Protein AF-A0A6N8JQD3-F1 (afdb_monomer)

Structure (mmCIF, N/CA/C/O backbone):
data_AF-A0A6N8JQD3-F1
#
_entry.id   AF-A0A6N8JQD3-F1
#
loop_
_atom_site.group_PDB
_atom_site.id
_atom_site.type_symbol
_atom_site.label_atom_id
_atom_site.label_alt_id
_atom_site.label_comp_id
_atom_site.label_asym_id
_atom_site.label_entity_id
_atom_site.label_seq_id
_atom_site.pdbx_PDB_ins_code
_atom_site.Cartn_x
_atom_site.Cartn_y
_atom_site.Cartn_z
_atom_site.occupancy
_atom_site.B_iso_or_equiv
_atom_site.auth_seq_id
_atom_site.auth_comp_id
_atom_site.auth_asym_id
_atom_site.auth_atom_id
_atom_site.pdbx_PDB_model_num
ATOM 1 N N . MET A 1 1 ? -41.196 10.803 9.342 1.00 55.56 1 MET A N 1
ATOM 2 C CA . MET A 1 1 ? -39.931 10.070 9.564 1.00 55.56 1 MET A CA 1
ATOM 3 C C . MET A 1 1 ? -39.349 10.610 10.849 1.00 55.56 1 MET A C 1
ATOM 5 O O . MET A 1 1 ? -39.104 11.809 10.885 1.00 55.56 1 MET A O 1
ATOM 9 N N . ALA A 1 2 ? -39.185 9.776 11.877 1.00 64.44 2 ALA A N 1
ATOM 10 C CA . ALA A 1 2 ? -38.621 10.229 13.145 1.00 64.44 2 ALA A CA 1
ATOM 11 C C . ALA A 1 2 ? -37.252 10.881 12.904 1.00 64.44 2 ALA A C 1
ATOM 13 O O . ALA A 1 2 ? -36.371 10.293 12.268 1.00 64.44 2 ALA A O 1
ATOM 14 N N . LYS A 1 3 ? -37.090 12.117 13.373 1.00 89.75 3 LYS A N 1
ATOM 15 C CA . LYS A 1 3 ? -35.840 12.865 13.239 1.00 89.75 3 LYS A CA 1
ATOM 16 C C . LYS A 1 3 ? -34.953 12.565 14.446 1.00 89.75 3 LYS A C 1
ATOM 18 O O . LYS A 1 3 ? -35.339 12.793 15.588 1.00 89.75 3 LYS A O 1
ATOM 23 N N . TYR A 1 4 ? -33.759 12.034 14.196 1.00 93.56 4 TYR A N 1
ATOM 24 C CA . TYR A 1 4 ? -32.783 11.727 15.241 1.00 93.56 4 TYR A CA 1
ATOM 25 C C . TYR A 1 4 ? -31.655 12.759 15.246 1.00 93.56 4 TYR A C 1
ATOM 27 O O . TYR A 1 4 ? -31.153 13.152 14.192 1.00 93.56 4 TYR A O 1
ATOM 35 N N . LYS A 1 5 ? -31.240 13.183 16.441 1.00 94.56 5 LYS A N 1
ATOM 36 C CA . LYS A 1 5 ? -30.090 14.064 16.668 1.00 94.56 5 LYS A CA 1
ATOM 37 C C . LYS A 1 5 ? -29.063 13.344 17.535 1.00 94.56 5 LYS A C 1
ATOM 39 O O . LYS A 1 5 ? -29.397 12.880 18.620 1.00 94.56 5 LYS A O 1
ATOM 44 N N . VAL A 1 6 ? -27.811 13.288 17.089 1.00 94.69 6 VAL A N 1
ATOM 45 C CA . VAL A 1 6 ? -26.704 12.794 17.920 1.00 94.69 6 VAL A CA 1
ATOM 46 C C . VAL A 1 6 ? -26.430 13.815 19.024 1.00 94.69 6 VAL A C 1
ATOM 48 O O . VAL A 1 6 ? -26.173 14.982 18.729 1.00 94.69 6 VAL A O 1
ATOM 51 N N . ILE A 1 7 ? -26.528 13.384 20.281 1.00 94.38 7 ILE A N 1
ATOM 52 C CA . ILE A 1 7 ? -26.313 14.234 21.465 1.00 94.38 7 ILE A CA 1
ATOM 53 C C . ILE A 1 7 ? -25.009 13.910 22.196 1.00 94.38 7 ILE A C 1
ATOM 55 O O . ILE A 1 7 ? -24.487 14.753 22.914 1.00 94.38 7 ILE A O 1
ATOM 59 N N . PHE A 1 8 ? -24.467 12.713 21.979 1.00 93.44 8 PHE A N 1
ATOM 60 C CA . PHE A 1 8 ? -23.173 12.290 22.495 1.00 93.44 8 PHE A CA 1
ATOM 61 C C . PHE A 1 8 ? -22.483 11.405 21.463 1.00 93.44 8 PHE A C 1
ATOM 63 O O . PHE A 1 8 ? -23.129 10.563 20.828 1.00 93.44 8 PHE A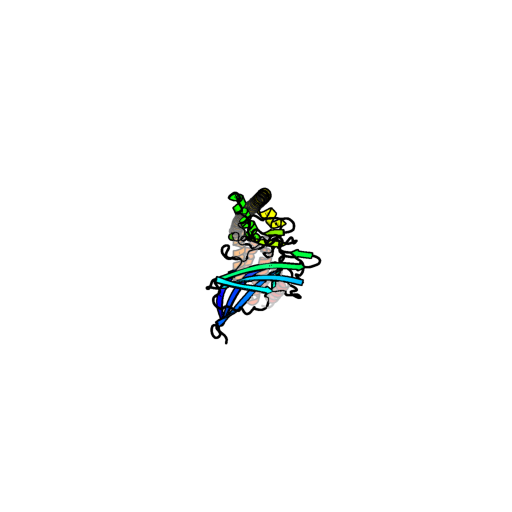 O 1
ATOM 70 N N . ARG A 1 9 ? -21.170 11.573 21.310 1.00 92.06 9 ARG A N 1
ATOM 71 C CA . ARG A 1 9 ? -20.342 10.687 20.502 1.00 92.06 9 ARG A CA 1
ATOM 72 C C . ARG A 1 9 ? -18.920 10.652 21.038 1.00 92.06 9 ARG A C 1
ATOM 74 O O . ARG A 1 9 ? -18.322 11.690 21.289 1.00 92.06 9 ARG A O 1
ATOM 81 N N . SER A 1 10 ? -18.399 9.443 21.127 1.00 90.00 10 SER A N 1
ATOM 82 C CA . SER A 1 10 ? -17.026 9.103 21.461 1.00 90.00 10 SER A CA 1
ATOM 83 C C . SER A 1 10 ? -16.557 8.092 20.414 1.00 90.00 10 SER A C 1
ATOM 85 O O . SER A 1 10 ? -17.272 7.131 20.119 1.00 90.00 10 SER A O 1
ATOM 87 N N . ASP A 1 11 ? -15.407 8.320 19.782 1.00 87.12 11 ASP A N 1
ATOM 88 C CA . ASP A 1 11 ? -14.822 7.361 18.846 1.00 87.12 11 ASP A CA 1
ATOM 89 C C . ASP A 1 11 ? -13.299 7.292 18.964 1.00 87.12 11 ASP A C 1
ATOM 91 O O . ASP A 1 11 ? -12.645 8.173 19.519 1.00 87.12 11 ASP A O 1
ATOM 95 N N . ASN A 1 12 ? -12.731 6.199 18.457 1.00 75.81 12 ASN A N 1
ATOM 96 C CA . ASN A 1 12 ? -11.303 5.892 18.535 1.00 75.81 12 ASN A CA 1
ATOM 97 C C . ASN A 1 12 ? -10.405 6.783 17.657 1.00 75.81 12 ASN A C 1
ATOM 99 O O . ASN A 1 12 ? -9.226 6.481 17.491 1.00 75.81 12 ASN A O 1
ATOM 103 N N . LYS A 1 13 ? -10.944 7.862 17.074 1.00 67.31 13 LYS A N 1
ATOM 104 C CA . LYS A 1 13 ? -10.160 8.848 16.323 1.00 67.31 13 LYS A CA 1
ATOM 105 C C . LYS A 1 13 ? -9.753 10.051 17.170 1.00 67.31 13 LYS A C 1
ATOM 107 O O . LYS A 1 13 ? -8.801 10.726 16.797 1.00 67.31 13 LYS A O 1
ATOM 112 N N . ASN A 1 14 ? -10.444 10.309 18.283 1.00 61.28 14 ASN A N 1
ATOM 113 C CA . ASN A 1 14 ? -10.133 11.399 19.208 1.00 61.28 14 ASN A CA 1
ATOM 114 C C . ASN A 1 14 ? -9.604 10.839 20.529 1.00 61.28 14 ASN A C 1
ATOM 116 O O . ASN A 1 14 ? -10.379 10.298 21.316 1.00 61.28 14 ASN A O 1
ATOM 120 N N . ALA A 1 15 ? -8.306 11.021 20.789 1.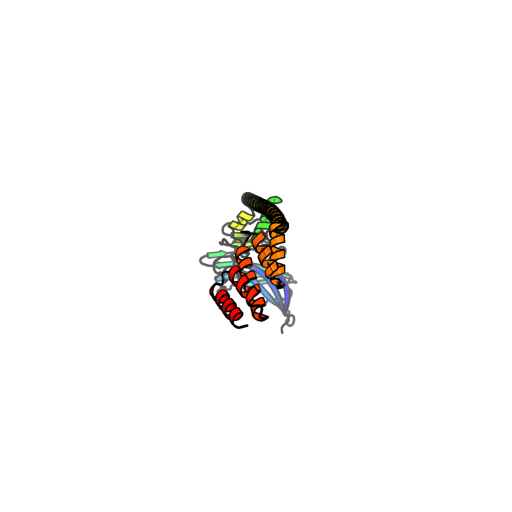00 58.06 15 ALA A N 1
ATOM 121 C CA . ALA A 1 15 ? -7.628 10.500 21.979 1.00 58.06 15 ALA A CA 1
ATOM 122 C C . ALA A 1 15 ? -8.308 10.917 23.300 1.00 58.06 15 ALA A C 1
ATOM 124 O O . ALA A 1 15 ? -8.461 10.085 24.188 1.00 58.06 15 ALA A O 1
ATOM 125 N N . ASP A 1 16 ? -8.809 12.153 23.393 1.00 54.62 16 ASP A N 1
ATOM 126 C CA . ASP A 1 16 ? -9.422 12.696 24.620 1.00 54.62 16 ASP A CA 1
ATOM 127 C C . ASP A 1 16 ? -10.775 12.067 24.977 1.00 54.62 16 ASP A C 1
ATOM 129 O O . ASP A 1 16 ? -11.258 12.196 26.099 1.00 54.62 16 ASP A O 1
ATOM 133 N N . THR A 1 17 ? -11.419 11.409 24.012 1.00 57.88 17 THR A N 1
ATOM 134 C CA . THR A 1 17 ? -12.763 10.840 24.186 1.00 57.88 17 THR A CA 1
ATOM 135 C C . THR A 1 17 ? -12.842 9.393 23.738 1.00 57.88 17 THR A C 1
ATOM 137 O O . THR A 1 17 ? -13.943 8.868 23.632 1.00 57.88 17 THR A O 1
ATOM 140 N N . ALA A 1 18 ? -11.719 8.739 23.442 1.00 70.50 18 ALA A N 1
ATOM 141 C CA . ALA A 1 18 ? -11.726 7.372 22.953 1.00 70.50 18 ALA A CA 1
ATOM 142 C C . ALA A 1 18 ? -12.325 6.429 24.018 1.00 70.50 18 ALA A C 1
ATOM 144 O O . ALA A 1 18 ? -12.015 6.574 25.200 1.00 70.50 18 ALA A O 1
ATOM 145 N N . PRO A 1 19 ? -13.124 5.417 23.626 1.00 72.31 19 PRO A N 1
ATOM 146 C CA . PRO A 1 19 ? -13.657 4.420 24.563 1.00 72.31 19 PRO A CA 1
ATOM 147 C C . PRO A 1 19 ? -12.571 3.613 25.302 1.00 72.31 19 PRO A C 1
ATOM 149 O O . PRO A 1 19 ? -12.872 2.904 26.258 1.00 72.31 19 PRO A O 1
ATOM 152 N N . GLY A 1 20 ? -11.317 3.718 24.848 1.00 79.56 20 GLY A N 1
ATOM 153 C CA . GLY A 1 20 ? -10.173 2.970 25.345 1.00 79.56 20 GLY A CA 1
ATOM 154 C C . GLY A 1 20 ? -10.177 1.508 24.900 1.00 79.56 20 GLY A C 1
ATOM 155 O O . GLY A 1 20 ? -11.123 1.002 24.291 1.00 79.56 20 GLY A O 1
ATOM 156 N N . TRP A 1 21 ? -9.077 0.819 25.185 1.00 90.06 21 TRP A N 1
ATOM 157 C CA . TRP A 1 21 ? -8.938 -0.617 24.962 1.00 90.06 21 TRP A CA 1
ATOM 158 C C . TRP A 1 21 ? -8.102 -1.226 26.082 1.00 90.06 21 TRP A C 1
ATOM 160 O O . TRP A 1 21 ? -7.149 -0.615 26.566 1.00 90.06 21 TRP A O 1
ATOM 170 N N . GLU A 1 22 ? -8.478 -2.423 26.514 1.00 91.44 22 GLU A N 1
ATOM 171 C CA . GLU A 1 22 ? -7.716 -3.179 27.499 1.00 91.44 22 GLU A CA 1
ATOM 172 C C . GLU A 1 22 ? -6.751 -4.135 26.780 1.00 91.44 22 GLU A C 1
ATOM 174 O O . GLU A 1 22 ? -7.201 -4.884 25.907 1.00 91.44 22 GLU A O 1
ATOM 179 N N . PRO A 1 23 ? -5.453 -4.144 27.138 1.00 90.81 23 PRO A N 1
ATOM 180 C CA . PRO A 1 23 ? -4.470 -5.087 26.617 1.00 90.81 23 PRO A CA 1
ATOM 181 C C . PRO A 1 23 ? -4.976 -6.532 26.524 1.00 90.81 23 PRO A C 1
ATOM 183 O O . PRO A 1 23 ? -5.342 -7.154 27.519 1.00 90.81 23 PRO A O 1
ATOM 186 N N . GLY A 1 24 ? -4.988 -7.075 25.306 1.00 92.62 24 GLY A N 1
ATOM 187 C CA . GLY A 1 24 ? -5.438 -8.439 25.018 1.00 92.62 24 GLY A CA 1
ATOM 188 C C . GLY A 1 24 ? -6.947 -8.600 24.808 1.00 92.62 24 GLY A C 1
ATOM 189 O O . GLY A 1 24 ? -7.377 -9.697 24.461 1.00 92.62 24 GLY A O 1
ATOM 190 N N . CYS A 1 25 ? -7.757 -7.545 24.957 1.00 94.62 25 CYS A N 1
ATOM 191 C CA . CYS A 1 25 ? -9.191 -7.619 24.678 1.00 94.62 25 CYS A CA 1
ATOM 192 C C . CYS A 1 25 ? -9.436 -7.911 23.186 1.00 94.62 25 CYS A C 1
ATOM 194 O O . CYS A 1 25 ? -9.025 -7.115 22.339 1.00 94.62 25 CYS A O 1
ATOM 196 N N . PRO A 1 26 ? -10.138 -9.000 22.824 1.00 95.94 26 PRO A N 1
ATOM 197 C CA . PRO A 1 26 ? -10.304 -9.410 21.426 1.00 95.94 26 PRO A CA 1
ATOM 198 C C . PRO A 1 26 ? -11.320 -8.548 20.655 1.00 95.94 26 PRO A C 1
ATOM 200 O O . PRO A 1 26 ? -11.450 -8.675 19.438 1.00 95.94 26 PRO A O 1
ATOM 203 N N . VAL A 1 27 ? -12.038 -7.656 21.345 1.00 95.06 27 VAL A N 1
ATOM 204 C CA . VAL A 1 27 ? -13.052 -6.768 20.764 1.00 95.06 27 VAL A CA 1
ATOM 205 C C . VAL A 1 27 ? -12.666 -5.310 21.003 1.00 95.06 27 VAL A C 1
ATOM 207 O O . VAL A 1 27 ? -12.403 -4.901 22.132 1.00 95.06 27 VAL A O 1
ATOM 210 N N . LEU A 1 28 ? -12.673 -4.502 19.942 1.00 93.62 28 LEU A N 1
ATOM 211 C CA . LEU A 1 28 ? -12.464 -3.055 20.024 1.00 93.62 28 LEU A CA 1
ATOM 212 C C . LEU A 1 28 ? -13.794 -2.313 19.967 1.00 93.62 28 LEU A C 1
ATOM 214 O O . LEU A 1 28 ? -14.569 -2.514 19.031 1.00 93.62 28 LEU A O 1
ATOM 218 N N . ILE A 1 29 ? -14.022 -1.391 20.900 1.00 93.44 29 ILE A N 1
ATOM 219 C CA . ILE A 1 29 ? -15.122 -0.427 20.817 1.00 93.44 29 ILE A CA 1
ATOM 220 C C . ILE A 1 29 ? -14.654 0.744 19.946 1.00 93.44 29 ILE A C 1
ATOM 222 O O . ILE A 1 29 ? -13.912 1.611 20.390 1.00 93.44 29 ILE A O 1
ATOM 226 N N . ASN A 1 30 ? -15.066 0.770 18.677 1.00 91.38 30 ASN A N 1
ATOM 227 C CA . ASN A 1 30 ? -14.679 1.843 17.757 1.00 91.38 30 ASN A CA 1
ATOM 228 C C . ASN A 1 30 ? -15.418 3.148 18.042 1.00 91.38 30 ASN A C 1
ATOM 230 O O . ASN A 1 30 ? -14.866 4.220 17.814 1.00 91.38 30 ASN A O 1
ATOM 234 N N . ALA A 1 31 ? -16.692 3.054 18.428 1.00 92.94 31 ALA A N 1
ATOM 235 C CA . ALA A 1 31 ? -17.522 4.216 18.698 1.00 92.94 31 ALA A CA 1
ATOM 236 C C . ALA A 1 31 ? -18.645 3.901 19.686 1.00 92.94 31 ALA A C 1
ATOM 238 O O . ALA A 1 31 ? -19.253 2.826 19.632 1.00 92.94 31 ALA A O 1
ATOM 239 N N . VAL A 1 32 ? -18.942 4.898 20.511 1.00 94.25 32 VAL A N 1
ATOM 240 C CA . VAL A 1 32 ? -20.089 4.990 21.408 1.00 94.25 32 VAL A CA 1
ATOM 241 C C . VAL A 1 32 ? -20.868 6.241 21.018 1.00 94.25 32 VAL A C 1
ATOM 243 O O . VAL A 1 32 ? -20.307 7.333 20.944 1.00 94.25 32 VAL A O 1
ATOM 246 N N . GLN A 1 33 ? -22.156 6.098 20.726 1.00 95.31 33 GLN A N 1
ATOM 247 C CA . GLN A 1 33 ? -23.004 7.200 20.280 1.00 95.31 33 GLN A CA 1
ATOM 248 C C . GLN A 1 33 ? -24.344 7.161 21.006 1.00 95.31 33 GLN A C 1
ATOM 250 O O . GLN A 1 33 ? -24.918 6.090 21.168 1.00 95.31 33 GLN A O 1
ATOM 255 N N . VAL A 1 34 ? -24.872 8.325 21.381 1.00 96.75 34 VAL A N 1
ATOM 256 C CA . VAL A 1 34 ? -26.262 8.453 21.828 1.00 96.75 34 VAL A CA 1
ATOM 257 C C . VAL A 1 34 ? -27.026 9.344 20.864 1.00 96.75 34 VAL A C 1
ATOM 259 O O . VAL A 1 34 ? -26.646 10.495 20.617 1.00 96.75 34 VAL A O 1
ATOM 262 N N . SER A 1 35 ? -28.118 8.805 20.333 1.00 96.50 35 SER A N 1
ATOM 263 C CA . SER A 1 35 ? -29.032 9.502 19.431 1.00 96.50 35 SER A CA 1
ATOM 264 C C . SER A 1 35 ? -30.356 9.768 20.139 1.00 96.50 35 SER A C 1
ATOM 266 O O . SER A 1 35 ? -30.972 8.846 20.664 1.00 96.50 35 SER A O 1
ATOM 268 N N . ARG A 1 36 ? -30.818 11.018 20.124 1.00 96.19 36 ARG A N 1
ATOM 269 C CA . ARG A 1 36 ? -32.118 11.433 20.654 1.00 96.19 36 ARG A CA 1
ATOM 270 C C . ARG A 1 36 ? -33.138 11.516 19.527 1.00 96.19 36 ARG A C 1
ATOM 272 O O . ARG A 1 36 ? -32.889 12.198 18.532 1.00 96.19 36 ARG A O 1
ATOM 279 N N . ASN A 1 37 ? -34.288 10.877 19.690 1.00 95.38 37 ASN A N 1
ATOM 280 C CA . ASN A 1 37 ? -35.457 11.158 18.865 1.00 95.38 37 ASN A CA 1
ATOM 281 C C . ASN A 1 37 ? -35.986 12.555 19.233 1.00 95.38 37 ASN A C 1
ATOM 283 O O . ASN A 1 37 ? -36.334 12.806 20.385 1.00 95.38 37 ASN A O 1
ATOM 287 N N . THR A 1 38 ? -36.019 13.483 18.278 1.00 92.56 38 THR A N 1
ATOM 288 C CA . THR A 1 38 ? -36.383 14.882 18.548 1.00 92.56 38 THR A CA 1
ATOM 289 C C . THR A 1 38 ? -37.877 15.097 18.769 1.00 92.56 38 THR A C 1
ATOM 291 O O . THR A 1 38 ? -38.255 16.164 19.235 1.00 92.56 38 THR A O 1
ATOM 294 N N . GLU A 1 39 ? -38.714 14.121 18.421 1.00 93.06 39 GLU A N 1
ATOM 295 C CA . GLU A 1 39 ? -40.166 14.178 18.616 1.00 93.06 39 GLU A CA 1
ATOM 296 C C . GLU A 1 39 ? -40.555 13.641 19.998 1.00 93.06 39 GLU A C 1
ATOM 298 O O . GLU A 1 39 ? -41.365 14.250 20.688 1.00 93.06 39 GLU A O 1
ATOM 303 N N . THR A 1 40 ? -39.950 12.526 20.424 1.00 92.94 40 THR A N 1
ATOM 304 C CA . THR A 1 40 ? -40.310 11.845 21.682 1.00 92.94 40 THR A CA 1
ATOM 305 C C . THR A 1 40 ? -39.355 12.126 22.838 1.00 92.94 40 THR A C 1
ATOM 307 O O . THR A 1 40 ? -39.650 11.771 23.974 1.00 92.94 40 THR A O 1
ATOM 310 N N . GLY A 1 41 ? -38.182 12.706 22.571 1.00 91.69 41 GLY A N 1
ATOM 311 C CA . GLY A 1 41 ? -37.132 12.920 23.571 1.00 91.69 41 GLY A CA 1
ATOM 312 C C . GLY A 1 41 ? -36.368 11.655 23.979 1.00 91.69 41 GLY A C 1
ATOM 313 O O . GLY A 1 41 ? -35.376 11.763 24.696 1.00 91.69 41 GLY A O 1
ATOM 314 N N . GLN A 1 42 ? -36.775 10.476 23.498 1.00 95.88 42 GLN A N 1
ATOM 315 C CA . GLN A 1 42 ? -36.138 9.197 23.817 1.00 95.88 42 GLN A CA 1
ATOM 316 C C . GLN A 1 42 ? -34.702 9.134 23.293 1.00 95.88 42 GLN A C 1
ATOM 318 O O . GLN A 1 42 ? -34.439 9.469 22.132 1.00 95.88 42 GLN A O 1
ATOM 323 N N . CYS A 1 43 ? -33.787 8.658 24.133 1.00 96.69 43 CYS A N 1
ATOM 324 C CA . CYS A 1 43 ? -32.372 8.520 23.813 1.00 96.69 43 CYS A CA 1
ATOM 325 C C . CYS A 1 43 ? -31.990 7.055 23.611 1.00 96.69 43 CYS A C 1
ATOM 327 O O . CYS A 1 43 ? -32.426 6.181 24.350 1.00 96.69 43 CYS A O 1
ATOM 329 N N . TYR A 1 44 ? -31.150 6.801 22.612 1.00 97.31 44 TYR A N 1
ATOM 330 C CA . TYR A 1 44 ? -30.741 5.462 22.210 1.00 97.31 44 TYR A CA 1
ATOM 331 C C . TYR A 1 44 ? -29.218 5.364 22.176 1.00 97.31 44 TYR A C 1
ATOM 333 O O . TYR A 1 44 ? -28.572 6.089 21.412 1.00 97.31 44 TYR A O 1
ATOM 341 N N . LEU A 1 45 ? -28.655 4.461 22.978 1.00 97.44 45 LEU A N 1
ATOM 342 C CA . LEU A 1 45 ? -27.239 4.107 22.971 1.00 97.44 45 LEU A CA 1
ATOM 343 C C . LEU A 1 45 ? -26.937 3.172 21.797 1.00 97.44 45 LEU A C 1
ATOM 345 O O . LEU A 1 45 ? -27.578 2.140 21.620 1.00 97.44 45 LEU A O 1
ATOM 349 N N . GLN A 1 46 ? -25.935 3.529 21.002 1.00 97.31 46 GLN A N 1
ATOM 350 C CA . GLN A 1 46 ? -25.505 2.821 19.803 1.00 97.31 46 GLN A CA 1
ATOM 351 C C . GLN A 1 46 ? -23.999 2.577 19.865 1.00 97.31 46 GLN A C 1
ATOM 353 O O . GLN A 1 46 ? -23.220 3.479 20.182 1.00 97.31 46 GLN A O 1
ATOM 358 N N . LEU A 1 47 ? -23.583 1.360 19.521 1.00 95.69 47 LEU A N 1
ATOM 359 C CA . LEU A 1 47 ? -22.188 0.936 19.583 1.00 95.69 47 LEU A CA 1
ATOM 360 C C . LEU A 1 47 ? -21.706 0.454 18.217 1.00 95.69 47 LEU A C 1
ATOM 362 O O . LEU A 1 47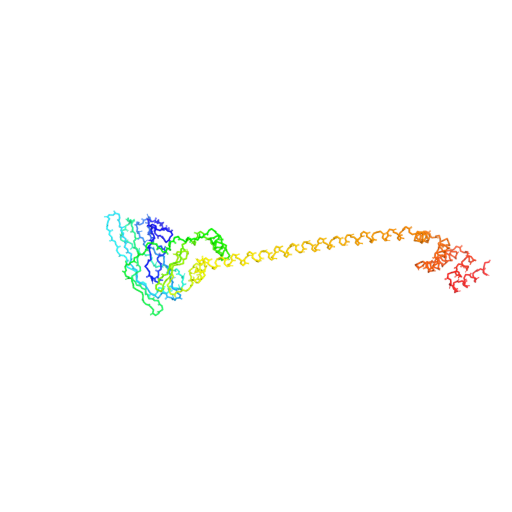 ? -22.459 -0.116 17.425 1.00 95.69 47 LEU A O 1
ATOM 366 N N . LYS A 1 48 ? -20.416 0.651 17.955 1.00 95.56 48 LYS A N 1
ATOM 367 C CA . LYS A 1 48 ? -19.725 0.060 16.808 1.00 95.56 48 LYS A CA 1
ATOM 368 C C . LYS A 1 48 ? -18.492 -0.678 17.298 1.00 95.56 48 LYS A C 1
ATOM 370 O O . LYS A 1 48 ? -17.543 -0.045 17.749 1.00 95.56 48 LYS A O 1
ATOM 375 N N . LEU A 1 49 ? -18.475 -1.993 17.145 1.00 95.06 49 LEU A N 1
ATOM 376 C CA . LEU A 1 49 ? -17.415 -2.873 17.633 1.00 95.06 49 LEU A CA 1
ATOM 377 C C . LEU A 1 49 ? -16.641 -3.494 16.465 1.00 95.06 49 LEU A C 1
ATOM 379 O O . LEU A 1 49 ? -17.185 -3.580 15.368 1.00 95.06 49 LEU A O 1
ATOM 383 N N . SER A 1 50 ? -15.398 -3.920 16.681 1.00 94.62 50 SER A N 1
ATOM 384 C CA . SER A 1 50 ? -14.613 -4.697 15.709 1.00 94.62 50 SER A CA 1
ATOM 385 C C . SER A 1 50 ? -13.989 -5.923 16.358 1.00 94.62 50 SER A C 1
ATOM 387 O O . SER A 1 50 ? -13.503 -5.840 17.485 1.00 94.62 50 SER A O 1
ATOM 389 N N . ASN A 1 51 ? -13.936 -7.021 15.608 1.00 96.06 51 ASN A N 1
ATOM 390 C CA . ASN A 1 51 ? -13.144 -8.193 15.961 1.00 96.06 51 ASN A CA 1
ATOM 391 C C . ASN A 1 51 ? -11.646 -7.945 15.671 1.00 96.06 51 ASN A C 1
ATOM 393 O O . ASN A 1 51 ? -11.273 -7.611 14.542 1.00 96.06 51 ASN A O 1
ATOM 397 N N . LEU A 1 52 ? -10.795 -8.108 16.688 1.00 95.50 52 LEU A N 1
ATOM 398 C CA . LEU A 1 52 ? -9.343 -7.931 16.607 1.00 95.50 52 LEU A CA 1
ATOM 399 C C 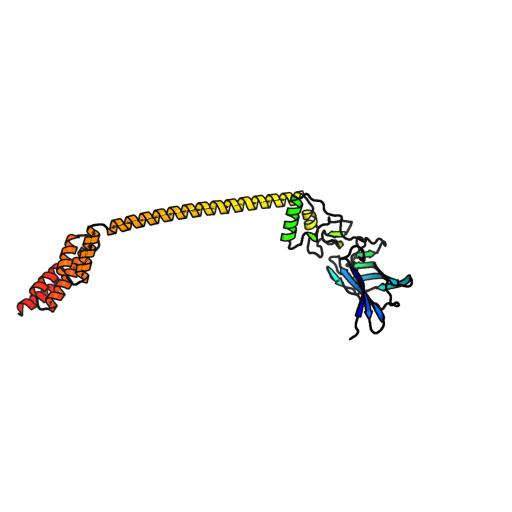. LEU A 1 52 ? -8.550 -9.231 16.416 1.00 95.50 52 LEU A C 1
ATOM 401 O O . LEU A 1 52 ? -7.328 -9.148 16.283 1.00 95.50 52 LEU A O 1
ATOM 405 N N . THR A 1 53 ? -9.211 -10.385 16.372 1.00 95.94 53 THR A N 1
ATOM 406 C CA . THR A 1 53 ? -8.614 -11.715 16.187 1.00 95.94 53 THR A CA 1
ATOM 407 C C . THR A 1 53 ? -8.744 -12.198 14.739 1.00 95.94 53 THR A C 1
ATOM 409 O O . THR A 1 53 ? -9.350 -11.535 13.889 1.00 95.94 53 THR A O 1
ATOM 412 N N . ASP A 1 54 ? -8.139 -13.346 14.446 1.00 94.94 54 ASP A N 1
ATOM 413 C CA . ASP A 1 54 ? -8.236 -14.101 13.189 1.00 94.94 54 ASP A CA 1
ATOM 414 C C . ASP A 1 54 ? -9.309 -15.209 13.221 1.00 94.94 54 ASP A C 1
ATOM 416 O O . ASP A 1 54 ? -9.641 -15.785 12.187 1.00 94.94 54 ASP A O 1
ATOM 420 N N . VAL A 1 55 ? -9.903 -15.455 14.390 1.00 96.12 55 VAL A N 1
ATOM 421 C CA . VAL A 1 55 ? -11.066 -16.332 14.591 1.00 96.12 55 VAL A CA 1
ATOM 422 C C . VAL A 1 55 ? -12.340 -15.537 14.888 1.00 96.12 55 VAL A C 1
ATOM 424 O O . VAL A 1 55 ? -12.292 -14.341 15.177 1.00 96.12 55 VAL A O 1
ATOM 427 N N . VAL A 1 56 ? -13.497 -16.194 14.803 1.00 96.81 56 VAL A N 1
ATOM 428 C CA . VAL A 1 56 ? -14.818 -15.593 15.055 1.00 96.81 56 VAL A CA 1
ATOM 429 C C . VAL A 1 56 ? -15.021 -15.315 16.549 1.00 96.81 56 VAL A C 1
ATOM 431 O O . VAL A 1 56 ? -14.752 -16.183 17.381 1.00 96.81 56 VAL A O 1
ATOM 434 N N . ILE A 1 57 ? -15.552 -14.132 16.889 1.00 97.69 57 ILE A N 1
ATOM 435 C CA . ILE A 1 57 ? -16.078 -13.853 18.236 1.00 97.69 57 ILE A CA 1
ATOM 436 C C . ILE A 1 57 ? -17.510 -14.379 18.306 1.00 97.69 57 ILE A C 1
ATOM 438 O O . ILE A 1 57 ? -18.410 -13.765 17.733 1.00 97.69 57 ILE A O 1
ATOM 442 N N . GLY A 1 58 ? -17.726 -15.487 19.013 1.00 96.31 58 GLY A N 1
ATOM 443 C CA . GLY A 1 58 ? -19.061 -16.075 19.153 1.00 96.31 58 GLY A CA 1
ATOM 444 C C . GLY A 1 58 ? -19.953 -15.255 20.086 1.00 96.31 58 GLY A C 1
ATOM 445 O O . GLY A 1 58 ? -21.105 -14.975 19.775 1.00 96.31 58 GLY A O 1
ATOM 446 N N . ARG A 1 59 ? -19.408 -14.796 21.220 1.00 96.56 59 ARG A N 1
ATOM 447 C CA . ARG A 1 59 ? -20.148 -13.990 22.205 1.00 96.56 59 ARG A CA 1
ATOM 448 C C . ARG A 1 59 ? -19.255 -13.048 22.984 1.00 96.56 59 ARG A C 1
ATOM 450 O O . ARG A 1 59 ? -18.062 -13.301 23.149 1.00 96.56 59 ARG A O 1
ATOM 457 N N . PHE A 1 60 ? -19.856 -12.002 23.530 1.00 97.19 60 PHE A N 1
ATOM 458 C CA . PHE A 1 60 ? -19.192 -11.102 24.463 1.00 97.19 60 PHE A CA 1
ATOM 459 C C . PHE A 1 60 ? -20.184 -10.517 25.468 1.00 97.19 60 PHE A C 1
ATOM 461 O O . PHE A 1 60 ? -21.393 -10.499 25.242 1.00 97.19 60 PHE A O 1
ATOM 468 N N . ALA A 1 61 ? -19.656 -10.022 26.581 1.00 96.81 61 ALA A N 1
ATOM 469 C CA . ALA A 1 61 ? -20.380 -9.177 27.513 1.00 96.81 61 ALA A CA 1
ATOM 470 C C . ALA A 1 61 ? -19.752 -7.783 27.507 1.00 96.81 61 ALA A C 1
ATOM 472 O O . ALA A 1 61 ? -18.530 -7.643 27.571 1.00 96.81 61 ALA A O 1
ATOM 473 N N . LEU A 1 62 ? -20.583 -6.751 27.449 1.00 95.12 62 LEU A N 1
ATOM 474 C CA . LEU A 1 62 ? -20.186 -5.351 27.519 1.00 95.12 62 LEU A CA 1
ATOM 475 C C . LEU A 1 62 ? -21.014 -4.653 28.594 1.00 95.12 62 LEU A C 1
ATOM 477 O O . LEU A 1 62 ? -22.207 -4.919 28.741 1.00 95.12 62 LEU A O 1
ATOM 481 N N . ARG A 1 63 ? -20.378 -3.732 29.313 1.00 94.50 63 ARG A N 1
ATOM 482 C CA . ARG A 1 63 ? -21.043 -2.816 30.237 1.00 94.50 63 ARG A CA 1
ATOM 483 C C . ARG A 1 63 ? -20.745 -1.386 29.819 1.00 94.50 63 ARG A C 1
ATOM 485 O O . ARG A 1 63 ? -19.578 -1.030 29.653 1.00 94.50 63 ARG A O 1
ATOM 492 N N . ALA A 1 64 ? -21.795 -0.595 29.645 1.00 94.12 64 ALA A N 1
ATOM 493 C CA . ALA A 1 64 ? -21.714 0.841 29.447 1.00 94.12 64 ALA A CA 1
ATOM 494 C C . ALA A 1 64 ? -22.279 1.567 30.667 1.00 94.12 64 ALA A C 1
ATOM 496 O O . ALA A 1 64 ? -23.294 1.151 31.218 1.00 94.12 64 ALA A O 1
ATOM 497 N N . GLU A 1 65 ? -21.620 2.639 31.087 1.00 94.31 65 GLU A N 1
ATOM 498 C CA . GLU A 1 65 ? -22.069 3.504 32.174 1.00 94.31 65 GLU A CA 1
ATOM 499 C C . GLU A 1 65 ? -22.358 4.884 31.592 1.00 94.31 65 GLU A C 1
ATOM 501 O O . GLU A 1 65 ? -21.490 5.531 31.003 1.00 94.31 65 GLU A O 1
ATOM 506 N N . VAL A 1 66 ? -23.614 5.302 31.708 1.00 95.44 66 VAL A N 1
ATOM 507 C CA . VAL A 1 66 ? -24.121 6.583 31.224 1.00 95.44 66 VAL A CA 1
ATOM 508 C C . VAL A 1 66 ? -24.243 7.517 32.416 1.00 95.44 66 VAL A C 1
ATOM 510 O O . VAL A 1 66 ? -24.846 7.155 33.421 1.00 95.44 66 VAL A O 1
ATOM 513 N N . THR A 1 67 ? -23.696 8.723 32.302 1.00 95.56 67 THR A N 1
ATOM 514 C CA . THR A 1 67 ? -23.860 9.794 33.290 1.00 95.56 67 THR A CA 1
ATOM 515 C C . THR A 1 67 ? -24.731 10.893 32.702 1.00 95.56 67 THR A C 1
ATOM 517 O O . THR A 1 67 ? -24.456 11.393 31.604 1.00 95.56 67 THR A O 1
ATOM 520 N N . TYR A 1 68 ? -25.766 11.287 33.437 1.00 95.38 68 TYR A N 1
ATOM 521 C CA . TYR A 1 68 ? -26.706 12.333 33.049 1.00 95.38 68 TYR A CA 1
ATOM 522 C C . TYR A 1 68 ? -26.317 13.705 33.613 1.00 95.38 68 TYR A C 1
ATOM 524 O O . TYR A 1 68 ? -25.424 13.837 34.450 1.00 95.38 68 TYR A O 1
ATOM 532 N N . ALA A 1 69 ? -26.967 14.760 33.121 1.00 93.62 69 ALA A N 1
ATOM 533 C CA . ALA A 1 69 ? -26.697 16.141 33.522 1.00 93.62 69 ALA A CA 1
ATOM 534 C C . ALA A 1 69 ? -27.000 16.442 34.996 1.00 93.62 69 ALA A C 1
ATOM 536 O O . ALA A 1 69 ? -26.377 17.344 35.552 1.00 93.62 69 ALA A O 1
ATOM 537 N N . ASP A 1 70 ? -27.909 15.688 35.611 1.00 92.81 70 ASP A N 1
ATOM 538 C CA . ASP A 1 70 ? -28.246 15.763 37.037 1.00 92.81 70 ASP A CA 1
ATOM 539 C C . ASP A 1 70 ? -27.272 14.974 37.936 1.00 92.81 70 ASP A C 1
ATOM 541 O O . ASP A 1 70 ? -27.414 14.980 39.156 1.00 92.81 70 ASP A O 1
ATOM 545 N N . GLY A 1 71 ? -26.273 14.309 37.344 1.00 92.56 71 GLY A N 1
ATOM 546 C CA . GLY A 1 71 ? -25.298 13.475 38.044 1.00 92.56 71 GLY A CA 1
ATOM 547 C C . GLY A 1 71 ? -25.760 12.038 38.302 1.00 92.56 71 GLY A C 1
ATOM 548 O O . GLY A 1 71 ? -24.962 11.235 38.787 1.00 92.56 71 GLY A O 1
ATOM 549 N N . SER A 1 72 ? -27.001 11.680 37.960 1.00 94.56 72 SER A N 1
ATOM 550 C CA . SER A 1 72 ? -27.460 10.293 38.023 1.00 94.56 72 SER A CA 1
ATOM 551 C C . SER A 1 72 ? -26.734 9.425 36.990 1.00 94.56 72 SER A C 1
ATOM 553 O O . SER A 1 72 ? -26.198 9.914 35.986 1.00 94.56 72 SER A O 1
ATOM 555 N N . THR A 1 73 ? -26.685 8.118 37.252 1.00 95.38 73 THR A N 1
ATOM 556 C CA . THR A 1 73 ? -26.015 7.155 36.373 1.00 95.38 73 THR A CA 1
ATOM 557 C C . THR A 1 73 ? -26.916 5.978 36.035 1.00 95.38 73 THR A C 1
ATOM 559 O O . THR A 1 73 ? -27.724 5.543 36.853 1.00 95.38 73 THR A O 1
ATOM 562 N N . GLU A 1 74 ? -26.762 5.457 34.822 1.00 96.19 74 GLU A N 1
ATOM 563 C CA . GLU A 1 74 ? -27.432 4.250 34.343 1.00 96.19 74 GLU A CA 1
ATOM 564 C C . GLU A 1 74 ? -26.390 3.279 33.788 1.00 96.19 74 GLU A C 1
ATOM 566 O O . GLU A 1 74 ? -25.539 3.655 32.979 1.00 96.19 74 GLU A O 1
ATOM 571 N N . ALA A 1 75 ? -26.461 2.019 34.218 1.00 95.94 75 ALA A N 1
ATOM 572 C CA . ALA A 1 75 ? -25.624 0.951 33.693 1.00 95.94 75 ALA A CA 1
ATOM 573 C C . ALA A 1 75 ? -26.407 0.137 32.658 1.00 95.94 75 ALA A C 1
ATOM 575 O O . ALA A 1 75 ? -27.444 -0.447 32.967 1.00 95.94 75 ALA A O 1
ATOM 576 N N . VAL A 1 76 ? -25.873 0.061 31.442 1.00 95.88 76 VAL A N 1
ATOM 577 C CA . VAL A 1 76 ? -26.410 -0.750 30.349 1.00 95.88 76 VAL A CA 1
ATOM 578 C C . VAL A 1 76 ? -25.520 -1.971 30.157 1.00 95.88 76 VAL A C 1
ATOM 580 O O . VAL A 1 76 ? -24.340 -1.847 29.821 1.00 95.88 76 VAL A O 1
ATOM 583 N N . GLU A 1 77 ? -26.085 -3.163 30.343 1.00 95.81 77 GLU A N 1
ATOM 584 C CA . GLU A 1 77 ? -25.403 -4.427 30.062 1.00 95.81 77 GLU A CA 1
ATOM 585 C C . GLU A 1 77 ? -25.881 -5.032 28.743 1.00 95.81 77 GLU A C 1
ATOM 587 O O . GLU A 1 77 ? -27.076 -5.184 28.499 1.00 95.81 77 GLU A O 1
ATOM 592 N N . LEU A 1 78 ? -24.928 -5.433 27.908 1.00 95.00 78 LEU A N 1
ATOM 593 C CA . LEU A 1 78 ? -25.165 -6.122 26.645 1.00 95.00 78 LEU A CA 1
ATOM 594 C C . LEU A 1 78 ? -24.460 -7.474 26.690 1.00 95.00 78 LEU A C 1
ATOM 596 O O . LEU A 1 78 ? -23.261 -7.535 26.958 1.00 95.00 78 LEU A O 1
ATOM 600 N N . LYS A 1 79 ? -25.193 -8.556 26.410 1.00 95.56 79 LYS A N 1
ATOM 601 C CA . LYS A 1 79 ? -24.653 -9.928 26.371 1.00 95.56 79 LYS A CA 1
ATOM 602 C C . LYS A 1 79 ? -25.065 -10.655 25.086 1.00 95.56 79 LYS A C 1
ATOM 604 O O . LYS A 1 79 ? -25.850 -11.599 25.166 1.00 95.56 79 LYS A O 1
ATOM 609 N N . PRO A 1 80 ? -24.614 -10.219 23.895 1.00 92.50 80 PRO A N 1
ATOM 610 C CA . PRO A 1 80 ? -24.996 -10.893 22.661 1.00 92.50 80 PRO A CA 1
ATOM 611 C C . PRO A 1 80 ? -24.345 -12.285 22.604 1.00 92.50 80 PRO A C 1
ATOM 613 O O . PRO A 1 80 ? -23.118 -12.414 22.633 1.00 92.50 80 PRO A O 1
ATOM 616 N N . LEU A 1 81 ? -25.180 -13.328 22.576 1.00 88.31 81 LEU A N 1
ATOM 617 C CA . LEU A 1 81 ? -24.753 -14.732 22.669 1.00 88.31 81 LEU A CA 1
ATOM 618 C C . LEU A 1 81 ? -24.354 -15.348 21.321 1.00 88.31 81 LEU A C 1
ATOM 620 O O . LEU A 1 81 ? -23.541 -16.271 21.322 1.00 88.31 81 LEU A O 1
ATOM 624 N N . ASP A 1 82 ? -24.883 -14.794 20.228 1.00 88.62 82 ASP A N 1
ATOM 625 C CA . ASP A 1 82 ? -24.680 -15.229 18.838 1.00 88.62 82 ASP A CA 1
ATOM 626 C C . ASP A 1 82 ? -24.159 -14.041 18.012 1.00 88.62 82 ASP A C 1
ATOM 628 O O . ASP A 1 82 ? -24.756 -13.586 17.038 1.00 88.62 82 ASP A O 1
ATOM 632 N N . SER A 1 83 ? -23.072 -13.435 18.496 1.00 90.12 83 SER A N 1
ATOM 633 C CA . SER A 1 83 ? -22.481 -12.246 17.869 1.00 90.12 83 SER A CA 1
ATOM 634 C C . SER A 1 83 ? -21.828 -12.570 16.527 1.00 90.12 83 SER A C 1
ATOM 636 O O . SER A 1 83 ? -21.781 -11.704 15.654 1.00 90.12 83 SER A O 1
ATOM 638 N N . ASP A 1 84 ? -21.250 -13.773 16.424 1.00 94.75 84 ASP A N 1
ATOM 639 C CA . ASP A 1 84 ? -20.531 -14.338 15.276 1.00 94.75 84 ASP A CA 1
ATOM 640 C C . ASP A 1 84 ? -19.732 -13.315 14.456 1.00 94.75 84 ASP A C 1
ATOM 642 O O . ASP A 1 84 ? -19.762 -13.266 13.219 1.00 94.75 84 ASP A O 1
ATOM 646 N N . ILE A 1 85 ? -18.979 -12.469 15.167 1.00 96.50 85 ILE A N 1
ATOM 647 C CA . ILE A 1 85 ? -18.245 -11.367 14.554 1.00 96.50 85 ILE A CA 1
ATOM 648 C C . ILE A 1 85 ? -17.055 -11.958 13.815 1.00 96.50 85 ILE A C 1
ATOM 650 O O . ILE A 1 85 ? -16.072 -12.383 14.423 1.00 96.50 85 ILE A O 1
ATOM 654 N N . GLN A 1 86 ? -17.133 -11.966 12.489 1.00 96.19 86 GLN A N 1
ATOM 655 C CA . GLN A 1 86 ? -16.071 -12.482 11.631 1.00 96.19 86 GLN A CA 1
ATOM 656 C C . GLN A 1 86 ? -14.751 -11.699 11.808 1.00 96.19 86 GLN A C 1
ATOM 658 O O . GLN A 1 86 ? -14.788 -10.507 12.140 1.00 96.19 86 GLN A O 1
ATOM 663 N N . PRO A 1 87 ? -13.587 -12.326 11.557 1.00 95.00 87 PRO A N 1
ATOM 664 C CA . PRO A 1 87 ? -12.271 -11.695 11.685 1.00 95.00 87 PRO A CA 1
ATOM 665 C C . PRO A 1 87 ? -12.178 -10.334 10.992 1.00 95.00 87 PRO A C 1
ATOM 667 O O . PRO A 1 87 ? -12.549 -10.180 9.825 1.00 95.00 87 PRO A O 1
ATOM 670 N N . GLY A 1 88 ? -11.722 -9.315 11.727 1.00 91.62 88 GLY A N 1
ATOM 671 C CA . GLY A 1 88 ? -11.589 -7.942 11.225 1.00 91.62 88 GLY A CA 1
ATOM 672 C C . GLY A 1 88 ? -12.903 -7.244 10.842 1.00 91.62 88 GLY A C 1
ATOM 673 O O . GLY A 1 88 ? -12.866 -6.118 10.338 1.00 91.62 88 GLY A O 1
ATOM 674 N N . ARG A 1 89 ? -14.071 -7.871 11.045 1.00 95.06 89 ARG A N 1
ATOM 675 C CA . ARG A 1 89 ? -15.374 -7.277 10.721 1.00 95.06 89 ARG A CA 1
ATOM 676 C C . ARG A 1 89 ? -15.924 -6.448 11.870 1.00 95.06 89 ARG A C 1
ATOM 678 O O . ARG A 1 89 ? -15.559 -6.600 13.035 1.00 95.06 89 ARG A O 1
ATOM 685 N N . VAL A 1 90 ? -16.815 -5.538 11.484 1.00 95.81 90 VAL A N 1
ATOM 686 C CA . VAL A 1 90 ? -17.531 -4.644 12.388 1.00 95.81 90 VAL A CA 1
ATOM 687 C C . VAL A 1 90 ? -18.847 -5.287 12.802 1.00 95.81 90 VAL A C 1
ATOM 689 O O . VAL A 1 90 ? -19.585 -5.768 11.946 1.00 95.81 90 VAL A O 1
ATOM 692 N N . TYR A 1 91 ? -19.179 -5.177 14.082 1.00 96.44 91 TYR A N 1
ATOM 693 C CA . TYR A 1 91 ? -20.469 -5.553 14.648 1.00 96.44 91 TYR A CA 1
ATOM 694 C C . TYR A 1 91 ? -21.167 -4.333 15.249 1.00 96.44 91 TYR A C 1
ATOM 696 O O . TYR A 1 91 ? -20.521 -3.431 15.793 1.00 96.44 91 TYR A O 1
ATOM 704 N N . ARG A 1 92 ? -22.493 -4.280 15.124 1.00 96.94 92 ARG A N 1
ATOM 705 C CA . ARG A 1 92 ? -23.333 -3.233 15.712 1.00 96.94 92 ARG A CA 1
ATOM 706 C C . ARG A 1 92 ? -24.478 -3.917 16.453 1.00 96.94 92 ARG A C 1
ATOM 708 O O . ARG A 1 92 ? -25.372 -4.409 15.772 1.00 96.94 92 ARG A O 1
ATOM 715 N N . PRO A 1 93 ? -24.436 -3.993 17.793 1.00 95.25 93 PRO A N 1
ATOM 716 C CA . PRO A 1 93 ? -25.581 -4.475 18.549 1.00 95.25 93 PRO A CA 1
ATOM 717 C C . PRO A 1 93 ? -26.772 -3.527 18.371 1.00 95.25 93 PRO A C 1
ATOM 719 O O . PRO A 1 93 ? -26.595 -2.360 17.998 1.00 95.25 93 PRO A O 1
ATOM 722 N N . ASP A 1 94 ? -27.968 -4.033 18.669 1.00 94.25 94 ASP A N 1
ATOM 723 C CA . ASP A 1 94 ? -29.188 -3.233 18.652 1.00 94.25 94 ASP A CA 1
ATOM 724 C C . ASP A 1 94 ? -29.073 -2.015 19.569 1.00 94.25 94 ASP A C 1
ATOM 726 O O . ASP A 1 94 ? -28.404 -2.029 20.607 1.00 94.25 94 ASP A O 1
ATOM 730 N N . ALA A 1 95 ? -29.723 -0.931 19.152 1.00 96.12 95 ALA A N 1
ATOM 731 C CA . ALA A 1 95 ? -29.731 0.300 19.914 1.00 96.12 95 ALA A CA 1
ATOM 732 C C . ALA A 1 95 ? -30.506 0.108 21.225 1.00 96.12 95 ALA A C 1
ATOM 734 O O . ALA A 1 95 ? -31.644 -0.357 21.213 1.00 96.12 95 ALA A O 1
ATOM 735 N N . VAL A 1 96 ? -29.909 0.509 22.346 1.00 97.12 96 VAL A N 1
ATOM 736 C CA . VAL A 1 96 ? -30.525 0.362 23.670 1.00 97.12 96 VAL A CA 1
ATOM 737 C C . VAL A 1 96 ? -31.219 1.660 24.056 1.00 97.12 96 VAL A C 1
ATOM 739 O O . VAL A 1 96 ? -30.591 2.719 24.042 1.00 97.12 96 VAL A O 1
ATOM 742 N N . LEU A 1 97 ? -32.508 1.586 24.389 1.00 97.25 97 LEU A N 1
ATOM 743 C CA . LEU A 1 97 ? -33.252 2.716 24.941 1.00 97.25 97 LEU A CA 1
ATOM 744 C C . LEU A 1 97 ? -32.702 3.060 26.331 1.00 97.25 97 LEU A C 1
ATOM 746 O O . LEU A 1 97 ? -32.623 2.189 27.191 1.00 97.25 97 LEU A O 1
ATOM 750 N N . LEU A 1 98 ? -32.349 4.325 26.528 1.00 97.06 98 LEU A N 1
ATOM 751 C CA . LEU A 1 98 ? -31.895 4.872 27.802 1.00 97.06 98 LEU A CA 1
ATOM 752 C C . LEU A 1 98 ? -33.074 5.418 28.609 1.00 97.06 98 LEU A C 1
ATOM 754 O O . LEU A 1 98 ? -34.050 5.912 28.035 1.00 97.06 98 LEU A O 1
ATOM 758 N N . THR A 1 99 ? -32.963 5.377 29.935 1.00 94.44 99 THR A N 1
ATOM 759 C CA . THR A 1 99 ? -33.996 5.926 30.828 1.00 94.44 99 THR A CA 1
ATOM 760 C C . THR A 1 99 ? -33.973 7.454 30.891 1.00 94.44 99 THR A C 1
ATOM 762 O O . THR A 1 99 ? -35.030 8.077 30.994 1.00 94.44 99 THR A O 1
ATOM 765 N N . GLY A 1 100 ? -32.791 8.070 30.784 1.00 90.75 100 GLY A N 1
ATOM 766 C CA . GLY A 1 100 ? -32.614 9.520 30.816 1.00 90.75 100 GLY A CA 1
ATOM 767 C C . GLY A 1 100 ? -32.395 10.141 29.433 1.00 90.75 100 GLY A C 1
ATOM 768 O O . GLY A 1 100 ? -31.949 9.498 28.480 1.00 90.75 100 GLY A O 1
ATOM 769 N N . SER A 1 101 ? -32.688 11.438 29.316 1.00 89.56 101 SER A N 1
ATOM 770 C CA . SER A 1 101 ? -32.576 12.177 28.053 1.00 89.56 101 SER A CA 1
ATOM 771 C C . SER A 1 101 ? -31.300 13.014 27.940 1.00 89.56 101 SER A C 1
ATOM 773 O O . SER A 1 101 ? -30.750 13.136 26.842 1.00 89.56 101 SER A O 1
ATOM 775 N N . ASP A 1 102 ? -30.801 13.586 29.039 1.00 90.94 102 ASP A N 1
ATOM 776 C CA . ASP A 1 102 ? -29.702 14.564 29.041 1.00 90.94 102 ASP A CA 1
ATOM 777 C C . ASP A 1 102 ? -28.348 13.931 29.378 1.00 90.94 102 ASP A C 1
ATOM 779 O O . ASP A 1 102 ? -27.779 14.133 30.449 1.00 90.94 102 ASP A O 1
ATOM 783 N N . VAL A 1 103 ? -27.831 13.141 28.434 1.00 93.56 103 VAL A N 1
ATOM 784 C CA . VAL A 1 103 ? -26.535 12.454 28.550 1.00 93.56 103 VAL A CA 1
ATOM 785 C C . VAL A 1 103 ? -25.374 13.453 28.566 1.00 93.56 103 VAL A C 1
ATOM 787 O O . VAL A 1 103 ? -25.228 14.264 27.651 1.00 93.56 103 VAL A O 1
ATOM 790 N N . ARG A 1 104 ? -24.512 13.355 29.584 1.00 92.88 104 ARG A N 1
ATOM 791 C CA . ARG A 1 104 ? -23.244 14.096 29.695 1.00 92.88 104 ARG A CA 1
ATOM 792 C C . ARG A 1 104 ? -22.056 13.285 29.213 1.00 92.88 104 ARG A C 1
ATOM 794 O O . ARG A 1 104 ? -21.207 13.808 28.496 1.00 92.88 104 ARG A O 1
ATOM 801 N N . HIS A 1 105 ? -21.983 12.032 29.640 1.00 91.88 105 HIS A N 1
ATOM 802 C CA . HIS A 1 105 ? -20.843 11.173 29.373 1.00 91.88 105 HIS A CA 1
ATOM 803 C C . HIS A 1 105 ? -21.286 9.718 29.266 1.00 91.88 105 HIS A C 1
ATOM 805 O O . HIS A 1 105 ? -22.269 9.320 29.891 1.00 91.88 105 HIS A O 1
ATOM 811 N N . VAL A 1 106 ? -20.561 8.935 28.471 1.00 92.44 106 VAL A N 1
ATOM 812 C CA . VAL A 1 106 ? -20.745 7.488 28.379 1.00 92.44 106 VAL A CA 1
ATOM 813 C C . VAL A 1 106 ? -19.377 6.832 28.337 1.00 92.44 106 VAL A C 1
ATOM 815 O O . VAL A 1 106 ? -18.575 7.144 27.456 1.00 92.44 106 VAL A O 1
ATOM 818 N N . THR A 1 107 ? -19.139 5.893 29.244 1.00 90.12 107 THR A N 1
ATOM 819 C CA . THR A 1 107 ? -18.009 4.964 29.171 1.00 90.12 107 THR A CA 1
ATOM 820 C C . THR A 1 107 ? -18.529 3.581 28.807 1.00 90.12 107 THR A C 1
ATOM 822 O O . THR A 1 107 ? -19.653 3.218 29.145 1.00 90.12 107 THR A O 1
ATOM 825 N N . ALA A 1 108 ? -17.744 2.797 28.075 1.00 91.75 108 ALA A N 1
ATOM 826 C CA . ALA A 1 108 ? -18.108 1.430 27.729 1.00 91.75 108 ALA A CA 1
ATOM 827 C C . ALA A 1 108 ? -16.875 0.536 27.779 1.00 91.75 108 ALA A C 1
ATOM 829 O O . ALA A 1 108 ? -15.800 0.939 27.346 1.00 91.75 108 ALA A O 1
ATOM 830 N N . ARG A 1 109 ? -17.039 -0.687 28.287 1.00 91.94 109 ARG A N 1
ATOM 831 C CA . ARG A 1 109 ? -15.964 -1.679 28.359 1.00 91.94 109 ARG A CA 1
ATOM 832 C C . ARG A 1 109 ? -16.471 -3.080 28.065 1.00 91.94 109 ARG A C 1
ATOM 834 O O . ARG A 1 109 ? -17.574 -3.454 28.465 1.00 91.94 109 ARG A O 1
ATOM 841 N N . ILE A 1 110 ? -15.632 -3.875 27.414 1.00 95.12 110 ILE A N 1
ATOM 842 C CA . ILE A 1 110 ? -15.858 -5.313 27.273 1.00 95.12 110 ILE A CA 1
ATOM 843 C C . ILE A 1 110 ? -15.531 -5.957 28.620 1.00 95.12 110 ILE A C 1
ATOM 845 O O . ILE A 1 110 ? -14.460 -5.730 29.172 1.00 95.12 110 ILE A O 1
ATOM 849 N N . ALA A 1 111 ? -16.465 -6.723 29.172 1.00 95.25 111 ALA A N 1
ATOM 850 C CA . ALA A 1 111 ? -16.285 -7.460 30.418 1.00 95.25 111 ALA A CA 1
ATOM 851 C C . ALA A 1 111 ? -15.723 -8.866 30.161 1.00 95.25 111 ALA A C 1
ATOM 853 O O . ALA A 1 111 ? -14.878 -9.343 30.917 1.00 95.25 111 ALA A O 1
ATOM 854 N N . SER A 1 112 ? -16.170 -9.515 29.085 1.00 96.81 112 SER A N 1
ATOM 855 C CA . SER A 1 112 ? -15.669 -10.819 28.650 1.00 96.81 112 SER A CA 1
ATOM 856 C C . SER A 1 112 ? -15.952 -11.064 27.169 1.00 96.81 112 SER A C 1
ATOM 858 O O . SER A 1 112 ? -16.826 -10.422 26.583 1.00 96.81 112 SER A O 1
ATOM 860 N N . ALA A 1 113 ? -15.225 -12.000 26.564 1.00 97.44 113 ALA A N 1
ATOM 861 C CA . ALA A 1 113 ? -15.463 -12.465 25.202 1.00 97.44 113 ALA A CA 1
ATOM 862 C C . ALA A 1 113 ? -15.031 -13.927 25.036 1.00 97.44 113 ALA A C 1
ATOM 864 O O . ALA A 1 113 ? -14.048 -14.355 25.641 1.00 97.44 113 ALA A O 1
ATOM 865 N N . THR A 1 114 ? -15.741 -14.670 24.191 1.00 97.00 114 THR A N 1
ATOM 866 C CA . THR A 1 114 ? -15.392 -16.040 23.788 1.00 97.00 114 THR A CA 1
ATOM 867 C C . THR A 1 114 ? -15.182 -16.075 22.281 1.00 97.00 114 THR A C 1
ATOM 869 O O . THR A 1 114 ? -16.007 -15.555 21.522 1.00 97.00 114 THR A O 1
ATOM 872 N N . TYR A 1 115 ? -14.076 -16.672 21.851 1.00 95.19 115 TYR A N 1
ATOM 873 C CA . TYR A 1 115 ? -13.645 -16.676 20.458 1.00 95.19 115 TYR A CA 1
ATOM 874 C C . TYR A 1 115 ? -12.805 -17.918 20.172 1.00 95.19 115 TYR A C 1
ATOM 876 O O . TYR A 1 115 ? -11.880 -18.227 20.916 1.00 95.19 115 TYR A O 1
ATOM 884 N N . GLY A 1 116 ? -13.142 -18.674 19.125 1.00 90.88 116 GLY A N 1
ATOM 885 C CA . GLY A 1 116 ? -12.574 -20.017 18.947 1.00 90.88 116 GLY A CA 1
ATOM 886 C C . GLY A 1 116 ? -12.733 -20.868 20.218 1.00 90.88 116 GLY A C 1
ATOM 887 O O . GLY A 1 116 ? -13.838 -20.994 20.739 1.00 90.88 116 GLY A O 1
ATOM 888 N N . ASN A 1 117 ? -11.620 -21.393 20.741 1.00 92.00 117 ASN A N 1
ATOM 889 C CA . ASN A 1 117 ? -11.568 -22.151 22.002 1.00 92.00 117 ASN A CA 1
ATOM 890 C C . ASN A 1 117 ? -11.112 -21.304 23.204 1.00 92.00 117 ASN A C 1
ATOM 892 O O . ASN A 1 117 ? -10.784 -21.839 24.259 1.00 92.00 117 ASN A O 1
ATOM 896 N N . GLU A 1 118 ? -11.054 -19.987 23.036 1.00 94.62 118 GLU A N 1
ATOM 897 C CA . GLU A 1 118 ? -10.450 -19.063 23.982 1.00 94.62 118 GLU A CA 1
ATOM 898 C C . GLU A 1 118 ? -11.507 -18.238 24.703 1.00 94.62 118 GLU A C 1
ATOM 900 O O . GLU A 1 118 ? -12.575 -17.915 24.169 1.00 94.62 118 GLU A O 1
ATOM 905 N N . GLN A 1 119 ? -11.174 -17.846 25.928 1.00 95.31 119 GLN A N 1
ATOM 906 C CA . GLN A 1 119 ? -11.986 -16.953 26.733 1.00 95.31 119 GLN A CA 1
ATOM 907 C C . GLN A 1 119 ? -11.118 -15.823 27.268 1.00 95.31 119 GLN A C 1
ATOM 909 O O . GLN A 1 119 ? -10.075 -16.042 27.877 1.00 95.31 119 GLN A O 1
ATOM 914 N N . TRP A 1 120 ? -11.583 -14.597 27.061 1.00 96.19 120 TRP A N 1
ATOM 915 C CA . TRP A 1 120 ? -10.977 -13.400 27.617 1.00 96.19 120 TRP A CA 1
ATOM 916 C C . TRP A 1 120 ? -11.893 -12.789 28.679 1.00 96.19 120 TRP A C 1
ATOM 918 O O . TRP A 1 120 ? -13.117 -12.760 28.513 1.00 96.19 120 TRP A O 1
ATOM 928 N N . MET A 1 121 ? -11.301 -12.279 29.760 1.00 95.81 121 MET A N 1
ATOM 929 C CA . MET A 1 121 ? -11.992 -11.527 30.807 1.00 95.81 121 MET A CA 1
ATOM 930 C C . MET A 1 121 ? -11.233 -10.243 31.124 1.00 95.81 121 MET A C 1
ATOM 932 O O . MET A 1 121 ? -10.005 -10.241 31.181 1.00 95.81 121 MET A O 1
ATOM 936 N N . SER A 1 122 ? -11.981 -9.176 31.385 1.00 92.75 122 SER A N 1
ATOM 937 C CA . SER A 1 122 ? -11.426 -7.881 31.767 1.00 92.75 122 SER A CA 1
ATOM 938 C C . SER A 1 122 ? -10.809 -7.928 33.166 1.00 92.75 122 SER A C 1
ATOM 940 O O . SER A 1 122 ? -11.451 -8.360 34.124 1.00 92.75 122 SER A O 1
ATOM 942 N N . ALA A 1 123 ? -9.594 -7.403 33.296 1.00 88.75 123 ALA A N 1
ATOM 943 C CA . ALA A 1 123 ? -8.960 -7.044 34.561 1.00 88.75 123 ALA A CA 1
ATOM 944 C C . ALA A 1 123 ? -9.321 -5.610 35.006 1.00 88.75 123 ALA A C 1
ATOM 946 O O . ALA A 1 123 ? -8.820 -5.131 36.024 1.00 88.75 123 ALA A O 1
ATOM 947 N N . GLY A 1 124 ? -10.176 -4.911 34.249 1.00 80.12 124 GLY A N 1
ATOM 948 C CA . GLY A 1 124 ? -10.670 -3.567 34.557 1.00 80.12 124 GLY A CA 1
ATOM 949 C C . GLY A 1 124 ? -9.681 -2.439 34.252 1.00 80.12 124 GLY A C 1
ATOM 950 O O . GLY A 1 124 ? -9.948 -1.292 34.606 1.00 80.12 124 GLY A O 1
ATOM 951 N N . LYS A 1 125 ? -8.548 -2.735 33.604 1.00 73.25 125 LYS A N 1
ATOM 952 C CA . LYS A 1 125 ? -7.521 -1.743 33.256 1.00 73.25 125 LYS A CA 1
ATOM 953 C C . LYS A 1 125 ? -7.709 -1.273 31.817 1.00 73.25 125 LYS A C 1
ATOM 955 O O . LYS A 1 125 ? -7.270 -1.931 30.882 1.00 73.25 125 LYS A O 1
ATOM 960 N N . VAL A 1 126 ? -8.343 -0.119 31.636 1.00 71.75 126 VAL A N 1
ATOM 961 C CA . VAL A 1 126 ? -8.540 0.476 30.307 1.00 71.75 126 VAL A CA 1
ATOM 962 C C . VAL A 1 126 ? -7.402 1.446 29.997 1.00 71.75 126 VAL A C 1
ATOM 964 O O . VAL A 1 126 ? -7.127 2.355 30.780 1.00 71.75 126 VAL A O 1
ATOM 967 N N . CYS A 1 127 ? -6.753 1.280 28.844 1.00 67.00 127 CYS A N 1
ATOM 968 C CA . CYS A 1 127 ? -5.781 2.240 28.332 1.00 67.00 127 CYS A CA 1
ATOM 969 C C . CYS A 1 127 ? -6.487 3.233 27.399 1.00 67.00 127 CYS A C 1
ATOM 971 O O . CYS A 1 127 ? -7.150 2.830 26.442 1.00 67.00 127 CYS A O 1
ATOM 973 N N . ALA A 1 128 ? -6.337 4.532 27.677 1.00 61.56 128 ALA A N 1
ATOM 974 C CA . ALA A 1 128 ? -6.937 5.602 26.874 1.00 61.56 128 ALA A CA 1
ATOM 975 C C . ALA A 1 128 ? -6.281 5.744 25.489 1.00 61.56 128 ALA A C 1
ATOM 977 O O . ALA A 1 128 ? -6.954 6.088 24.521 1.00 61.56 128 ALA A O 1
ATOM 978 N N . ASN A 1 129 ? -4.982 5.437 25.382 1.00 61.50 129 ASN A N 1
ATOM 979 C CA . ASN A 1 129 ? -4.245 5.474 24.124 1.00 61.50 129 ASN A CA 1
ATOM 980 C C . ASN A 1 129 ? -3.941 4.055 23.632 1.00 61.50 129 ASN A C 1
ATOM 982 O O . ASN A 1 129 ? -3.305 3.269 24.335 1.00 61.50 129 ASN A O 1
ATOM 986 N N . THR A 1 130 ? -4.386 3.747 22.415 1.00 65.81 130 THR A N 1
ATOM 987 C CA . THR A 1 130 ? -4.086 2.489 21.724 1.00 65.81 130 THR A CA 1
ATOM 988 C C . THR A 1 130 ? -2.945 2.620 20.727 1.00 65.81 130 THR A C 1
ATOM 990 O O . THR A 1 130 ? -2.718 1.674 19.994 1.00 65.81 130 THR A O 1
ATOM 993 N N . ALA A 1 131 ? -2.257 3.759 20.646 1.00 67.31 131 ALA A N 1
ATOM 994 C CA . ALA A 1 131 ? -1.064 3.955 19.829 1.00 67.31 131 ALA A CA 1
ATOM 995 C C . ALA A 1 131 ? 0.190 4.023 20.716 1.00 67.31 131 ALA A C 1
ATOM 997 O O . ALA A 1 131 ? 0.139 4.529 21.839 1.00 67.31 131 ALA A O 1
ATOM 998 N N . GLY A 1 132 ? 1.317 3.512 20.213 1.00 73.06 132 GLY A N 1
ATOM 999 C CA . GLY A 1 132 ? 2.608 3.637 20.889 1.00 73.06 132 GLY A CA 1
ATOM 1000 C C . GLY A 1 132 ? 3.110 5.078 20.985 1.00 73.06 132 GLY A C 1
ATOM 1001 O O . GLY A 1 132 ? 2.505 6.016 20.461 1.00 73.06 132 GLY A O 1
ATOM 1002 N N . GLY A 1 133 ? 4.250 5.260 21.653 1.00 82.62 133 GLY A N 1
ATOM 1003 C CA . GLY A 1 133 ? 4.962 6.540 21.638 1.00 82.62 133 GLY A CA 1
ATOM 1004 C C . GLY A 1 133 ? 5.353 6.958 20.211 1.00 82.62 133 GLY A C 1
ATOM 1005 O O . GLY A 1 133 ? 5.326 6.123 19.301 1.00 82.62 133 GLY A O 1
ATOM 1006 N N . PRO A 1 134 ? 5.682 8.241 19.979 1.00 87.94 134 PRO A N 1
ATOM 1007 C CA . PRO A 1 134 ? 6.245 8.681 18.705 1.00 87.94 134 PRO A CA 1
ATOM 1008 C C . PRO A 1 134 ? 7.455 7.823 18.327 1.00 87.94 134 PRO A C 1
ATOM 1010 O O . PRO A 1 134 ? 8.280 7.515 19.185 1.00 87.94 134 PRO A O 1
ATOM 1013 N N . LEU A 1 135 ? 7.539 7.426 17.059 1.00 90.19 135 LEU A N 1
ATOM 1014 C CA . LEU A 1 135 ? 8.714 6.745 16.533 1.00 90.19 135 LEU A CA 1
ATOM 1015 C C . LEU A 1 135 ? 9.785 7.790 16.199 1.00 90.19 135 LEU A C 1
ATOM 1017 O O . LEU A 1 135 ? 9.532 8.675 15.380 1.00 90.19 135 LEU A O 1
ATOM 1021 N N . ASP A 1 136 ? 10.951 7.674 16.829 1.00 90.94 136 ASP A N 1
ATOM 1022 C CA . ASP A 1 136 ? 12.103 8.548 16.607 1.00 90.94 136 ASP A CA 1
ATOM 1023 C C . ASP A 1 136 ? 13.135 7.806 15.749 1.00 90.94 136 ASP A C 1
ATOM 1025 O O . ASP A 1 136 ? 13.690 6.797 16.175 1.00 90.94 136 ASP A O 1
ATOM 1029 N N . LEU A 1 137 ? 13.314 8.270 14.515 1.00 92.69 137 LEU A N 1
ATOM 1030 C CA . LEU A 1 137 ? 14.267 7.760 13.531 1.00 92.69 137 LEU A CA 1
ATOM 1031 C C . LEU A 1 137 ? 15.036 8.956 12.970 1.00 92.69 137 LEU A C 1
ATOM 1033 O O . LEU A 1 137 ? 14.501 10.067 12.898 1.00 92.69 137 LEU A O 1
ATOM 1037 N N . ASP A 1 138 ? 16.263 8.742 12.499 1.00 94.69 138 ASP A N 1
ATOM 1038 C CA . ASP A 1 138 ? 16.991 9.802 11.807 1.00 94.69 138 ASP A CA 1
ATOM 1039 C C . ASP A 1 138 ? 16.273 10.256 10.515 1.00 94.69 138 ASP A C 1
ATOM 1041 O O . ASP A 1 138 ? 15.356 9.618 9.988 1.00 94.69 138 ASP A O 1
ATOM 1045 N N . GLN A 1 139 ? 16.680 11.410 9.980 1.00 94.62 139 GLN A N 1
ATOM 1046 C CA . GLN A 1 139 ? 16.012 12.014 8.827 1.00 94.62 139 GLN A CA 1
ATOM 1047 C C . GLN A 1 139 ? 16.073 11.135 7.564 1.00 94.62 139 GLN A C 1
ATOM 1049 O O . GLN A 1 139 ? 15.115 11.110 6.786 1.00 94.62 139 GLN A O 1
ATOM 1054 N N . ALA A 1 140 ? 17.191 10.443 7.329 1.00 94.38 140 ALA A N 1
ATOM 1055 C CA . ALA A 1 140 ? 17.379 9.620 6.141 1.00 94.38 140 ALA A CA 1
ATOM 1056 C C . ALA A 1 140 ? 16.572 8.319 6.238 1.00 94.38 140 ALA A C 1
ATOM 1058 O O . ALA A 1 140 ? 15.882 7.964 5.277 1.00 94.38 140 ALA A O 1
ATOM 1059 N N . THR A 1 141 ? 16.587 7.653 7.396 1.00 96.38 141 THR A N 1
ATOM 1060 C CA . THR A 1 141 ? 15.767 6.455 7.645 1.00 96.38 141 THR A CA 1
ATOM 1061 C C . THR A 1 141 ? 14.276 6.780 7.651 1.00 96.38 141 THR A C 1
ATOM 1063 O O . THR A 1 141 ? 13.497 6.041 7.048 1.00 96.38 141 THR A O 1
ATOM 1066 N N . THR A 1 142 ? 13.868 7.927 8.204 1.00 96.00 142 THR A N 1
ATOM 1067 C CA . THR A 1 142 ? 12.484 8.425 8.113 1.00 96.00 142 THR A CA 1
ATOM 1068 C C . THR A 1 142 ? 12.044 8.594 6.659 1.00 96.00 142 THR A C 1
ATOM 1070 O O . THR A 1 142 ? 10.985 8.104 6.269 1.00 96.00 142 THR A O 1
ATOM 1073 N N . ALA A 1 143 ? 12.865 9.237 5.822 1.00 95.75 143 ALA A N 1
ATOM 1074 C CA . ALA A 1 143 ? 12.537 9.436 4.412 1.00 95.75 143 ALA A CA 1
ATOM 1075 C C . ALA A 1 143 ? 12.407 8.108 3.647 1.00 95.75 143 ALA A C 1
ATOM 1077 O O . ALA A 1 143 ? 11.556 7.978 2.765 1.00 95.75 143 ALA A O 1
ATOM 1078 N N . GLU A 1 144 ? 13.236 7.116 3.973 1.00 97.06 144 GLU A N 1
ATOM 1079 C CA . GLU A 1 144 ? 13.159 5.792 3.357 1.00 97.06 144 GLU A CA 1
ATOM 1080 C C . GLU A 1 144 ? 11.932 5.000 3.825 1.00 97.06 144 GLU A C 1
ATOM 1082 O O . GLU A 1 144 ? 11.226 4.395 3.013 1.00 97.06 144 GLU A O 1
ATOM 1087 N N . ARG A 1 145 ? 11.619 5.065 5.119 1.00 97.06 145 ARG A N 1
ATOM 1088 C CA . ARG A 1 145 ? 10.404 4.489 5.697 1.00 97.06 145 ARG A CA 1
ATOM 1089 C C . ARG A 1 145 ? 9.145 5.064 5.054 1.00 97.06 145 ARG A C 1
ATOM 1091 O O . ARG A 1 145 ? 8.244 4.305 4.700 1.00 97.06 145 ARG A O 1
ATOM 1098 N N . ASP A 1 146 ? 9.092 6.378 4.856 1.00 96.75 146 ASP A N 1
ATOM 1099 C CA . ASP A 1 146 ? 7.965 7.051 4.208 1.00 96.75 146 ASP A CA 1
ATOM 1100 C C . ASP A 1 146 ? 7.760 6.557 2.769 1.00 96.75 146 ASP A C 1
ATOM 1102 O O . ASP A 1 146 ? 6.621 6.344 2.345 1.00 96.75 146 ASP A O 1
ATOM 1106 N N . ARG A 1 147 ? 8.847 6.299 2.028 1.00 96.44 147 ARG A N 1
ATOM 1107 C CA . ARG A 1 147 ? 8.774 5.688 0.690 1.00 96.44 147 ARG A CA 1
ATOM 1108 C C . ARG A 1 147 ? 8.254 4.259 0.744 1.00 96.44 147 ARG A C 1
ATOM 1110 O O . ARG A 1 147 ? 7.364 3.927 -0.027 1.00 96.44 147 ARG A O 1
ATOM 1117 N N . LEU A 1 148 ? 8.762 3.429 1.658 1.00 96.88 148 LEU A N 1
ATOM 1118 C CA . LEU A 1 148 ? 8.277 2.055 1.828 1.00 96.88 148 LEU A CA 1
ATOM 1119 C C . LEU A 1 148 ? 6.787 2.019 2.186 1.00 96.88 148 LEU A C 1
ATOM 1121 O O . LEU A 1 148 ? 6.034 1.215 1.641 1.00 96.88 148 LEU A O 1
ATOM 1125 N N . LEU A 1 149 ? 6.337 2.914 3.065 1.00 97.00 149 LEU A N 1
ATOM 1126 C CA . LEU A 1 149 ? 4.919 3.073 3.380 1.00 97.00 149 LEU A CA 1
ATOM 1127 C C . LEU A 1 149 ? 4.118 3.490 2.139 1.00 97.00 149 LEU A C 1
ATOM 1129 O O . LEU A 1 149 ? 3.070 2.899 1.874 1.00 97.00 149 LEU A O 1
ATOM 1133 N N . ALA A 1 150 ? 4.616 4.445 1.350 1.00 96.81 150 ALA A N 1
ATOM 1134 C CA . ALA A 1 150 ? 3.972 4.870 0.109 1.00 96.81 150 ALA A CA 1
ATOM 1135 C C . ALA A 1 150 ? 3.894 3.741 -0.939 1.00 96.81 150 ALA A C 1
ATOM 1137 O O . ALA A 1 150 ? 2.835 3.557 -1.541 1.00 96.81 150 ALA A O 1
ATOM 1138 N N . ASP A 1 151 ? 4.953 2.940 -1.097 1.00 95.94 151 ASP A N 1
ATOM 1139 C CA . ASP A 1 151 ? 4.990 1.754 -1.970 1.00 95.94 151 ASP A CA 1
ATOM 1140 C C . ASP A 1 151 ? 3.926 0.717 -1.554 1.00 95.94 151 ASP A C 1
ATOM 1142 O O . ASP A 1 151 ? 3.318 0.055 -2.395 1.00 95.94 151 ASP A O 1
ATOM 1146 N N . LEU A 1 152 ? 3.634 0.621 -0.251 1.00 95.88 152 LEU A N 1
ATOM 1147 C CA . LEU A 1 152 ? 2.558 -0.203 0.320 1.00 95.88 152 LEU A CA 1
ATOM 1148 C C . LEU A 1 152 ? 1.164 0.462 0.247 1.00 95.88 152 LEU A C 1
ATOM 1150 O O . LEU A 1 152 ? 0.195 -0.042 0.832 1.00 95.88 152 LEU A O 1
ATOM 1154 N N . GLY A 1 153 ? 1.043 1.608 -0.429 1.00 96.38 153 GLY A N 1
ATOM 1155 C CA . GLY A 1 153 ? -0.194 2.382 -0.550 1.00 96.38 153 GLY A CA 1
ATOM 1156 C C . GLY A 1 153 ? -0.646 3.024 0.764 1.00 96.38 153 GLY A C 1
ATOM 1157 O O . GLY A 1 153 ? -1.846 3.221 0.982 1.00 96.38 153 GLY A O 1
ATOM 1158 N N . LYS A 1 154 ? 0.285 3.284 1.688 1.00 95.94 154 LYS A N 1
ATOM 1159 C CA . LYS A 1 154 ? 0.018 3.872 3.004 1.00 95.94 154 LYS A CA 1
ATOM 1160 C C . LYS A 1 154 ? 0.427 5.338 3.041 1.00 95.94 154 LYS A C 1
ATOM 1162 O O . LYS A 1 154 ? 1.395 5.747 2.416 1.00 95.94 154 LYS A O 1
ATOM 1167 N N . SER A 1 155 ? -0.320 6.125 3.809 1.00 94.88 155 SER A N 1
ATOM 1168 C CA . SER A 1 155 ? -0.021 7.536 4.054 1.00 94.88 155 SER A CA 1
ATOM 1169 C C . SER A 1 155 ? 0.835 7.652 5.325 1.00 94.88 155 SER A C 1
ATOM 1171 O O . SER A 1 155 ? 0.313 7.309 6.394 1.00 94.88 155 SER A O 1
ATOM 1173 N N . PRO A 1 156 ? 2.120 8.052 5.248 1.00 94.00 156 PRO A N 1
ATOM 1174 C CA . PRO A 1 156 ? 3.054 7.943 6.373 1.00 94.00 156 PRO A CA 1
ATOM 1175 C C . PRO A 1 156 ? 2.629 8.681 7.645 1.00 94.00 156 PRO A C 1
ATOM 1177 O O . PRO A 1 156 ? 2.904 8.234 8.758 1.00 94.00 156 PRO A O 1
ATOM 1180 N N . GLU A 1 157 ? 1.857 9.758 7.513 1.00 90.69 157 GLU A N 1
ATOM 1181 C CA . GLU A 1 157 ? 1.334 10.531 8.637 1.00 90.69 157 GLU A CA 1
ATOM 1182 C C . GLU A 1 157 ? 0.416 9.731 9.572 1.00 90.69 157 GLU A C 1
ATOM 1184 O O . GLU A 1 157 ? 0.251 10.105 10.732 1.00 90.69 157 GLU A O 1
ATOM 1189 N N . LYS A 1 158 ? -0.145 8.612 9.097 1.00 90.00 158 LYS A N 1
ATOM 1190 C CA . LYS A 1 158 ? -0.979 7.701 9.895 1.00 90.00 158 LYS A CA 1
ATOM 1191 C C . LYS A 1 158 ? -0.177 6.639 10.647 1.00 90.00 158 LYS A C 1
ATOM 1193 O O . LYS A 1 158 ? -0.778 5.888 11.403 1.00 90.00 158 LYS A O 1
ATOM 1198 N N . TYR A 1 159 ? 1.137 6.554 10.429 1.00 92.12 159 TYR A N 1
ATOM 1199 C CA . TYR A 1 159 ? 2.013 5.504 10.960 1.00 92.12 159 TYR A CA 1
ATOM 1200 C C . TYR A 1 159 ? 3.178 6.109 11.761 1.00 92.12 159 TYR A C 1
ATOM 1202 O O . TYR A 1 159 ? 4.327 5.704 11.616 1.00 92.12 159 TYR A O 1
ATOM 1210 N N . ARG A 1 160 ? 2.911 7.131 12.581 1.00 84.12 160 ARG A N 1
ATOM 1211 C CA . ARG A 1 160 ? 3.945 7.894 13.315 1.00 84.12 160 ARG A CA 1
ATOM 1212 C C . ARG A 1 160 ? 4.349 7.303 14.664 1.00 84.12 160 ARG A C 1
ATOM 1214 O O . ARG A 1 160 ? 5.233 7.842 15.321 1.00 84.12 160 ARG A O 1
ATOM 1221 N N . HIS A 1 161 ? 3.690 6.234 15.085 1.00 88.19 161 HIS A N 1
ATOM 1222 C CA . HIS A 1 161 ? 3.897 5.632 16.393 1.00 88.19 161 HIS A CA 1
ATOM 1223 C C . HIS A 1 161 ? 4.666 4.325 16.266 1.00 88.19 161 HIS A C 1
ATOM 1225 O O . HIS A 1 161 ? 4.450 3.591 15.300 1.00 88.19 161 HIS A O 1
ATOM 1231 N N . HIS A 1 162 ? 5.523 4.051 17.249 1.00 91.12 162 HIS A N 1
ATOM 1232 C CA . HIS A 1 162 ? 6.201 2.767 17.376 1.00 91.12 162 HIS A CA 1
ATOM 1233 C C . HIS A 1 162 ? 5.179 1.661 17.646 1.00 91.12 162 HIS A C 1
ATOM 1235 O O . HIS A 1 162 ? 4.168 1.870 18.334 1.00 91.12 162 HIS A O 1
ATOM 1241 N N . MET A 1 163 ? 5.445 0.476 17.117 1.00 93.00 163 MET A N 1
ATOM 1242 C CA . MET A 1 163 ? 4.678 -0.712 17.429 1.00 93.00 163 MET A CA 1
ATOM 1243 C C . MET A 1 163 ? 4.831 -1.058 18.912 1.00 93.00 163 MET A C 1
ATOM 1245 O O . MET A 1 163 ? 5.932 -1.140 19.439 1.00 93.00 163 MET A O 1
ATOM 1249 N N . VAL A 1 164 ? 3.722 -1.322 19.599 1.00 91.88 164 VAL A N 1
ATOM 1250 C CA . VAL A 1 164 ? 3.767 -1.801 20.991 1.00 91.88 164 VAL A CA 1
ATOM 1251 C C . VAL A 1 164 ? 3.408 -3.272 21.008 1.00 91.88 164 VAL A C 1
ATOM 1253 O O . VAL A 1 164 ? 2.406 -3.663 20.416 1.00 91.88 164 VAL A O 1
ATOM 1256 N N . GLN A 1 165 ? 4.197 -4.085 21.699 1.00 91.81 165 GLN A N 1
ATOM 1257 C CA . GLN A 1 165 ? 3.945 -5.515 21.846 1.00 91.81 165 GLN A CA 1
ATOM 1258 C C . GLN A 1 165 ? 3.737 -5.865 23.324 1.00 91.81 165 GLN A C 1
ATOM 1260 O O . GLN A 1 165 ? 4.419 -5.340 24.204 1.00 91.81 165 GLN A O 1
ATOM 1265 N N . GLY A 1 166 ? 2.769 -6.739 23.589 1.00 89.62 166 GLY A N 1
ATOM 1266 C CA . GLY A 1 166 ? 2.559 -7.402 24.875 1.00 89.62 166 GLY A CA 1
ATOM 1267 C C . GLY A 1 166 ? 2.580 -8.917 24.688 1.00 89.62 166 GLY A C 1
ATOM 1268 O O . GLY A 1 166 ? 3.081 -9.388 23.677 1.00 89.62 166 GLY A O 1
ATOM 1269 N N . GLY A 1 167 ? 2.032 -9.678 25.644 1.00 88.75 167 GLY A N 1
ATOM 1270 C CA . GLY A 1 167 ? 2.025 -11.150 25.583 1.00 88.75 167 GLY A CA 1
ATOM 1271 C C . GLY A 1 167 ? 1.429 -11.687 24.277 1.00 88.75 167 GLY A C 1
ATOM 1272 O O . GLY A 1 167 ? 2.150 -12.049 23.357 1.00 88.75 167 GLY A O 1
ATOM 1273 N N . ASP A 1 168 ? 0.102 -11.668 24.174 1.00 91.88 168 ASP A N 1
ATOM 1274 C CA . ASP A 1 168 ? -0.617 -12.236 23.024 1.00 91.88 168 ASP A CA 1
ATOM 1275 C C . ASP A 1 168 ? -1.207 -11.163 22.096 1.00 91.88 168 ASP A C 1
ATOM 1277 O O . ASP A 1 168 ? -2.152 -11.406 21.342 1.00 91.88 168 ASP A O 1
ATOM 1281 N N . TRP A 1 169 ? -0.709 -9.933 22.183 1.00 94.12 169 TRP A N 1
ATOM 1282 C CA . TRP A 1 169 ? -1.269 -8.799 21.460 1.00 94.12 169 TRP A CA 1
ATOM 1283 C C . TRP A 1 169 ? -0.189 -7.815 21.036 1.00 94.12 169 TRP A C 1
ATOM 1285 O O . TRP A 1 169 ? 0.876 -7.718 21.642 1.00 94.12 169 TRP A O 1
ATOM 1295 N N . TRP A 1 170 ? -0.498 -7.045 20.000 1.00 94.44 170 TRP A N 1
ATOM 1296 C CA . TRP A 1 170 ? 0.345 -5.954 19.536 1.00 94.44 170 TRP A CA 1
ATOM 1297 C C . TRP A 1 170 ? -0.496 -4.828 18.944 1.00 94.44 170 TRP A C 1
ATOM 1299 O O . TRP A 1 170 ? -1.602 -5.031 18.443 1.00 94.44 170 TRP A O 1
ATOM 1309 N N . ILE A 1 171 ? 0.044 -3.624 18.989 1.00 92.69 171 ILE A N 1
ATOM 1310 C CA . ILE A 1 171 ? -0.522 -2.412 18.419 1.00 92.69 171 ILE A CA 1
ATOM 1311 C C . ILE A 1 171 ? 0.306 -2.060 17.194 1.00 92.69 171 ILE A C 1
ATOM 1313 O O . ILE A 1 171 ? 1.506 -1.828 17.297 1.00 92.69 171 ILE A O 1
ATOM 1317 N N . CYS A 1 172 ? -0.342 -2.008 16.035 1.00 92.88 172 CYS A N 1
ATOM 1318 C CA . CYS A 1 172 ? 0.294 -1.574 14.799 1.00 92.88 172 CYS A CA 1
ATOM 1319 C C . CYS A 1 172 ? 0.661 -0.087 14.868 1.00 92.88 172 CYS A C 1
ATOM 1321 O O . CYS A 1 172 ? -0.021 0.687 15.536 1.00 92.88 172 CYS A O 1
ATOM 1323 N N . SER A 1 173 ? 1.648 0.341 14.082 1.00 91.75 173 SER A N 1
ATOM 1324 C CA . SER A 1 173 ? 2.001 1.758 13.924 1.00 91.75 173 SER A CA 1
ATOM 1325 C C . SER A 1 173 ? 0.835 2.639 13.445 1.00 91.75 173 SER A C 1
ATOM 1327 O O . SER A 1 173 ? 0.857 3.848 13.661 1.00 91.75 173 SER A O 1
ATOM 1329 N N . CYS A 1 174 ? -0.232 2.051 12.880 1.00 89.69 174 CYS A N 1
ATOM 1330 C CA . CYS A 1 174 ? -1.491 2.750 12.586 1.00 89.69 174 CYS A CA 1
ATOM 1331 C C . CYS A 1 174 ? -2.415 2.979 13.801 1.00 89.69 174 CYS A C 1
ATOM 1333 O O . CYS A 1 174 ? -3.543 3.438 13.624 1.00 89.69 174 CYS A O 1
ATOM 1335 N N . GLY A 1 175 ? -2.006 2.565 15.004 1.00 88.69 175 GLY A N 1
ATOM 1336 C CA . GLY A 1 175 ? -2.765 2.676 16.255 1.00 88.69 175 GLY A CA 1
ATOM 1337 C C . GLY A 1 175 ? -3.833 1.600 16.482 1.00 88.69 175 GLY A C 1
ATOM 1338 O O . GLY A 1 175 ? -4.580 1.678 17.457 1.00 88.69 175 GLY A O 1
ATOM 1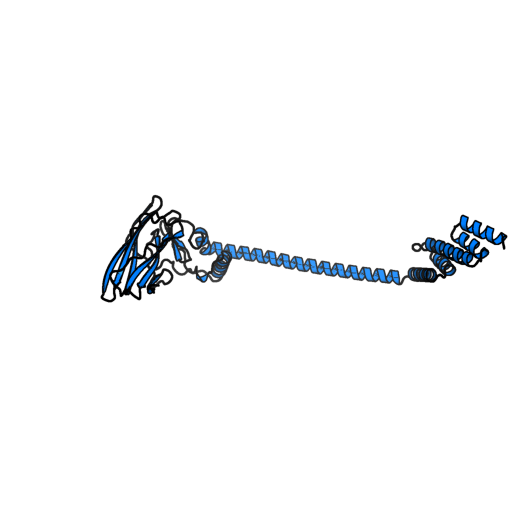339 N N . MET A 1 176 ? -3.940 0.602 15.596 1.00 90.12 176 MET A N 1
ATOM 1340 C CA . MET A 1 176 ? -4.916 -0.482 15.749 1.00 90.12 176 MET A CA 1
ATOM 1341 C C . MET A 1 176 ? -4.326 -1.646 16.556 1.00 90.12 176 MET A C 1
ATOM 1343 O O . MET A 1 176 ? -3.296 -2.191 16.138 1.00 90.12 176 MET A O 1
ATOM 1347 N N . PRO A 1 177 ? -4.983 -2.067 17.651 1.00 92.31 177 PRO A N 1
ATOM 1348 C CA . PRO A 1 177 ? -4.618 -3.270 18.386 1.00 92.31 177 PRO A CA 1
ATOM 1349 C C . PRO A 1 177 ? -4.987 -4.541 17.617 1.00 92.31 177 PRO A C 1
ATOM 1351 O O . PRO A 1 177 ? -5.926 -4.576 16.820 1.00 92.31 177 PRO A O 1
ATOM 1354 N N . ASN A 1 178 ? -4.241 -5.604 17.879 1.00 94.50 178 ASN A N 1
ATOM 1355 C CA . ASN A 1 178 ? -4.371 -6.914 17.262 1.00 94.50 178 ASN A CA 1
ATOM 1356 C C . ASN A 1 178 ? -4.116 -7.966 18.339 1.00 94.50 178 ASN A C 1
ATOM 1358 O O . ASN A 1 178 ? -3.153 -7.846 19.094 1.00 94.50 178 ASN A O 1
ATOM 1362 N N . VAL A 1 179 ? -4.965 -8.988 18.410 1.00 95.38 179 VAL A N 1
ATOM 1363 C CA . VAL A 1 179 ? -4.861 -10.053 19.415 1.00 95.38 179 VAL A CA 1
ATOM 1364 C C . VAL A 1 179 ? -4.662 -11.372 18.688 1.00 95.38 179 VAL A C 1
ATOM 1366 O O . VAL A 1 179 ? -5.471 -11.718 17.829 1.00 95.38 179 VAL A O 1
ATOM 1369 N N . ARG A 1 180 ? -3.566 -12.071 19.008 1.00 93.81 180 ARG A N 1
ATOM 1370 C CA . ARG A 1 180 ? -3.199 -13.396 18.480 1.00 93.81 180 ARG A CA 1
ATOM 1371 C C . ARG A 1 180 ? -3.262 -13.526 16.955 1.00 93.81 180 ARG A C 1
ATOM 1373 O O . ARG A 1 180 ? -3.605 -14.575 16.434 1.00 93.81 180 ARG A O 1
ATOM 1380 N N . LYS A 1 181 ? -2.917 -12.463 16.230 1.00 93.19 181 LYS A N 1
ATOM 1381 C CA . LYS A 1 181 ? -2.853 -12.473 14.764 1.00 93.19 181 LYS A CA 1
ATOM 1382 C C . LYS A 1 181 ? -1.643 -11.707 14.262 1.00 93.19 181 LYS A C 1
ATOM 1384 O O . LYS A 1 181 ? -1.245 -10.723 14.879 1.00 93.19 181 LYS A O 1
ATOM 1389 N N . ASP A 1 182 ? -1.128 -12.084 13.098 1.00 94.50 182 ASP A N 1
ATOM 1390 C CA . ASP A 1 182 ? 0.063 -11.457 12.510 1.00 94.50 182 ASP A CA 1
ATOM 1391 C C . ASP A 1 182 ? -0.239 -10.363 11.480 1.00 94.50 182 ASP A C 1
ATOM 1393 O O . ASP A 1 182 ? 0.683 -9.715 10.994 1.00 94.50 182 ASP A O 1
ATOM 1397 N N . GLN A 1 183 ? -1.505 -10.107 11.139 1.00 95.38 183 GLN A N 1
ATOM 1398 C CA . GLN A 1 183 ? -1.874 -9.052 10.193 1.00 95.38 183 GLN A CA 1
ATOM 1399 C C . GLN A 1 183 ? -2.824 -8.035 10.823 1.00 95.38 183 GLN A C 1
ATOM 1401 O O . GLN A 1 183 ? -3.867 -8.379 11.383 1.00 95.38 183 GLN A O 1
ATOM 1406 N N . CYS A 1 184 ? -2.472 -6.757 10.704 1.00 93.88 184 CYS A N 1
ATOM 1407 C CA . CYS A 1 184 ? -3.304 -5.654 11.158 1.00 93.88 184 CYS A CA 1
ATOM 1408 C C . CYS A 1 184 ? -4.503 -5.428 10.226 1.00 93.88 184 CYS A C 1
ATOM 1410 O O . CYS A 1 184 ? -4.442 -5.699 9.029 1.00 93.88 184 CYS A O 1
ATOM 1412 N N . ILE A 1 185 ? -5.579 -4.834 10.751 1.00 89.25 185 ILE A N 1
ATOM 1413 C CA . ILE A 1 185 ? -6.758 -4.406 9.971 1.00 89.25 185 ILE A CA 1
ATOM 1414 C C . ILE A 1 185 ? -6.375 -3.419 8.854 1.00 89.25 185 ILE A C 1
ATOM 1416 O O . ILE A 1 185 ? -7.012 -3.392 7.804 1.00 89.25 185 ILE A O 1
ATOM 1420 N N . CYS A 1 186 ? -5.312 -2.627 9.038 1.00 91.44 186 CYS A N 1
ATOM 1421 C CA . CYS A 1 186 ? -4.799 -1.750 7.983 1.00 91.44 186 CYS A CA 1
ATOM 1422 C C . CYS A 1 186 ? -4.107 -2.518 6.838 1.00 91.44 186 CYS A C 1
ATOM 1424 O O . CYS A 1 186 ? -3.772 -1.916 5.819 1.00 91.44 186 CYS A O 1
ATOM 1426 N N . GLY A 1 187 ? -3.888 -3.827 6.987 1.00 93.62 187 GLY A N 1
ATOM 1427 C CA . GLY A 1 187 ? -3.263 -4.720 6.013 1.00 93.62 187 GLY A CA 1
ATOM 1428 C C . GLY A 1 187 ? -1.768 -4.962 6.231 1.00 93.62 187 GLY A C 1
ATOM 1429 O O . GLY A 1 187 ? -1.225 -5.878 5.617 1.00 93.62 187 GLY A O 1
ATOM 1430 N N . LEU A 1 188 ? -1.098 -4.195 7.101 1.00 95.56 188 LEU A N 1
ATOM 1431 C CA . LEU A 1 188 ? 0.314 -4.428 7.417 1.00 95.56 188 LEU A CA 1
ATOM 1432 C C . LEU A 1 188 ? 0.487 -5.705 8.243 1.00 95.56 188 LEU A C 1
ATOM 1434 O O . LEU A 1 188 ? -0.197 -5.900 9.250 1.00 95.56 188 LEU A O 1
ATOM 1438 N N . ALA A 1 189 ? 1.428 -6.550 7.830 1.00 96.25 189 ALA A N 1
ATOM 1439 C CA . ALA A 1 189 ? 1.887 -7.674 8.634 1.00 96.25 189 ALA A CA 1
ATOM 1440 C C . ALA A 1 189 ? 2.749 -7.176 9.804 1.00 96.25 189 ALA A C 1
ATOM 1442 O O . ALA A 1 189 ? 3.503 -6.218 9.644 1.00 96.25 189 ALA A O 1
ATOM 1443 N N . ARG A 1 190 ? 2.696 -7.857 10.951 1.00 95.81 190 ARG A N 1
ATOM 1444 C CA . ARG A 1 190 ? 3.479 -7.552 12.157 1.00 95.81 190 ARG A CA 1
ATOM 1445 C C . ARG A 1 190 ? 4.967 -7.426 11.842 1.00 95.81 190 ARG A C 1
ATOM 1447 O O . ARG A 1 190 ? 5.567 -6.397 12.119 1.00 95.81 190 ARG A O 1
ATOM 1454 N N . LYS A 1 191 ? 5.516 -8.412 11.129 1.00 96.56 191 LYS A N 1
ATOM 1455 C CA . LYS A 1 191 ? 6.913 -8.410 10.672 1.00 96.56 191 LYS A CA 1
ATOM 1456 C C . LYS A 1 191 ? 7.253 -7.231 9.754 1.00 96.56 191 LYS A C 1
ATOM 1458 O O . LYS A 1 191 ? 8.363 -6.720 9.796 1.00 96.56 191 LYS A O 1
ATOM 1463 N N . ALA A 1 192 ? 6.309 -6.793 8.919 1.00 96.81 192 ALA A N 1
ATOM 1464 C CA . ALA A 1 192 ? 6.530 -5.622 8.074 1.00 96.81 192 ALA A CA 1
ATOM 1465 C C . ALA A 1 192 ? 6.596 -4.343 8.919 1.00 96.81 192 ALA A C 1
ATOM 1467 O O . ALA A 1 192 ? 7.404 -3.473 8.632 1.00 96.81 192 ALA A O 1
ATOM 1468 N N . VAL A 1 193 ? 5.786 -4.238 9.978 1.00 96.06 193 VAL A N 1
ATOM 1469 C CA . VAL A 1 193 ? 5.877 -3.117 10.926 1.00 96.06 193 VAL A CA 1
ATOM 1470 C C . VAL A 1 193 ? 7.214 -3.141 11.668 1.00 96.06 193 VAL A C 1
ATOM 1472 O O . VAL A 1 193 ? 7.859 -2.105 11.726 1.00 96.06 193 VAL A O 1
ATOM 1475 N N . GLU A 1 194 ? 7.666 -4.310 12.136 1.00 95.56 194 GLU A N 1
ATOM 1476 C CA . GLU A 1 194 ? 8.998 -4.488 12.747 1.00 95.56 194 GLU A CA 1
ATOM 1477 C C . GLU A 1 194 ? 10.115 -3.983 11.820 1.00 95.56 194 GLU A C 1
ATOM 1479 O O . GLU A 1 194 ? 10.954 -3.189 12.227 1.00 95.56 194 GLU A O 1
ATOM 1484 N N . GLN A 1 195 ? 10.086 -4.371 10.543 1.00 96.69 195 GLN A N 1
ATOM 1485 C CA . GLN A 1 195 ? 11.061 -3.923 9.541 1.00 96.69 195 GLN A CA 1
ATOM 1486 C C . GLN A 1 195 ? 10.992 -2.418 9.255 1.00 96.69 195 GLN A C 1
ATOM 1488 O O . GLN A 1 195 ? 12.017 -1.782 9.035 1.00 96.69 195 GLN A O 1
ATOM 1493 N N . LEU A 1 196 ? 9.792 -1.834 9.263 1.00 96.75 196 LEU A N 1
ATOM 1494 C CA . LEU A 1 196 ? 9.586 -0.397 9.060 1.00 96.75 196 LEU A CA 1
ATOM 1495 C C . LEU A 1 196 ? 10.040 0.452 10.257 1.00 96.75 196 LEU A C 1
ATOM 1497 O O . LEU A 1 196 ? 9.963 1.676 10.180 1.00 96.75 196 LEU A O 1
ATOM 1501 N N . GLU A 1 197 ? 10.461 -0.167 11.354 1.00 95.19 197 GLU A N 1
ATOM 1502 C CA . GLU A 1 197 ? 10.986 0.501 12.550 1.00 95.19 197 GLU A CA 1
ATOM 1503 C C . GLU A 1 197 ? 12.454 0.131 12.818 1.00 95.19 197 GLU A C 1
ATOM 1505 O O . GLU A 1 197 ? 13.081 0.723 13.690 1.00 95.19 197 GLU A O 1
ATOM 1510 N N . ASP A 1 198 ? 13.017 -0.803 12.045 1.00 96.12 198 ASP A N 1
ATOM 1511 C CA . ASP A 1 198 ? 14.406 -1.243 12.146 1.00 96.12 198 ASP A CA 1
ATOM 1512 C C . ASP A 1 198 ? 15.319 -0.398 11.242 1.00 96.12 198 ASP A C 1
ATOM 1514 O O . ASP A 1 198 ? 15.289 -0.499 10.012 1.00 96.12 198 ASP A O 1
ATOM 1518 N N . GLU A 1 199 ? 16.168 0.436 11.846 1.00 96.00 199 GLU A N 1
ATOM 1519 C CA . GLU A 1 199 ? 17.098 1.300 11.106 1.00 96.00 199 GLU A CA 1
ATOM 1520 C C . GLU A 1 199 ? 18.054 0.510 10.204 1.00 96.00 199 GLU A C 1
ATOM 1522 O O . GLU A 1 199 ? 18.401 0.974 9.118 1.00 96.00 199 GLU A O 1
ATOM 1527 N N . GLY A 1 200 ? 18.477 -0.690 10.614 1.00 97.19 200 GLY A N 1
ATOM 1528 C CA . GLY A 1 200 ? 19.359 -1.541 9.813 1.00 97.19 200 GLY A CA 1
ATOM 1529 C C . GLY A 1 200 ? 18.710 -1.955 8.492 1.00 97.19 200 GLY A C 1
ATOM 1530 O O . GLY A 1 200 ? 19.312 -1.822 7.423 1.00 97.19 200 GLY A O 1
ATOM 1531 N N . TYR A 1 201 ? 17.459 -2.399 8.558 1.00 97.56 201 TYR A N 1
ATOM 1532 C CA . TYR A 1 201 ? 16.632 -2.750 7.414 1.00 97.56 201 TYR A CA 1
ATOM 1533 C C . TYR A 1 201 ? 16.374 -1.541 6.513 1.00 97.56 201 TYR A C 1
ATOM 1535 O O . TYR A 1 201 ? 16.564 -1.633 5.298 1.00 97.56 201 TYR A O 1
ATOM 1543 N N . LEU A 1 202 ? 15.993 -0.399 7.093 1.00 97.81 202 LEU A N 1
ATOM 1544 C CA . LEU A 1 202 ? 15.741 0.834 6.342 1.00 97.81 202 LEU A CA 1
ATOM 1545 C C . LEU A 1 202 ? 17.003 1.314 5.612 1.00 97.81 202 LEU A C 1
ATOM 1547 O O . LEU A 1 202 ? 16.954 1.618 4.420 1.00 97.81 202 LEU A O 1
ATOM 1551 N N . ASN A 1 203 ? 18.154 1.306 6.282 1.00 97.12 203 ASN A N 1
ATOM 1552 C CA . ASN A 1 203 ? 19.432 1.674 5.675 1.00 97.12 203 ASN A CA 1
ATOM 1553 C C . ASN A 1 203 ? 19.836 0.714 4.546 1.00 97.12 203 ASN A C 1
ATOM 1555 O O . ASN A 1 203 ? 20.303 1.156 3.492 1.00 97.12 203 ASN A O 1
ATOM 1559 N N . ALA A 1 204 ? 19.621 -0.592 4.723 1.00 97.56 204 ALA A N 1
ATOM 1560 C CA . ALA A 1 204 ? 19.871 -1.579 3.677 1.00 97.56 204 ALA A CA 1
ATOM 1561 C C . ALA A 1 204 ? 18.961 -1.362 2.452 1.00 97.56 204 ALA A C 1
ATOM 1563 O O . ALA A 1 204 ? 19.449 -1.378 1.318 1.00 97.56 204 ALA A O 1
ATOM 1564 N N . ALA A 1 205 ? 17.671 -1.087 2.669 1.00 96.94 205 ALA A N 1
ATOM 1565 C CA . ALA A 1 205 ? 16.716 -0.784 1.603 1.00 96.94 205 ALA A CA 1
ATOM 1566 C C . ALA A 1 205 ? 17.097 0.494 0.832 1.00 96.94 205 ALA A C 1
ATOM 1568 O O . ALA A 1 205 ? 17.092 0.503 -0.404 1.00 96.94 205 ALA A O 1
ATOM 1569 N N . ALA A 1 206 ? 17.514 1.549 1.542 1.00 96.62 206 ALA A N 1
ATOM 1570 C CA . ALA A 1 206 ? 18.009 2.780 0.928 1.00 96.62 206 ALA A CA 1
ATOM 1571 C C . ALA A 1 206 ? 19.250 2.525 0.053 1.00 96.62 206 ALA A C 1
ATOM 1573 O O . ALA A 1 206 ? 19.312 2.981 -1.094 1.00 96.62 206 ALA A O 1
ATOM 1574 N N . ALA A 1 207 ? 20.222 1.758 0.560 1.00 96.38 207 ALA A N 1
ATOM 1575 C CA . ALA A 1 207 ? 21.439 1.415 -0.174 1.00 96.38 207 ALA A CA 1
ATOM 1576 C C . ALA A 1 207 ? 21.147 0.583 -1.437 1.00 96.38 207 ALA A C 1
ATOM 1578 O O . ALA A 1 207 ? 21.729 0.828 -2.500 1.00 96.38 207 ALA A O 1
ATOM 1579 N N . GLU A 1 208 ? 20.217 -0.374 -1.357 1.00 95.75 208 GLU A N 1
ATOM 1580 C CA . GLU A 1 208 ? 19.790 -1.180 -2.504 1.00 95.75 208 GLU A CA 1
ATOM 1581 C C . GLU A 1 208 ? 19.130 -0.323 -3.594 1.00 95.75 208 GLU A C 1
ATOM 1583 O O . GLU A 1 208 ? 19.438 -0.474 -4.788 1.00 95.75 208 GLU A O 1
ATOM 1588 N N . ARG A 1 209 ? 18.270 0.627 -3.207 1.00 93.75 209 ARG A N 1
ATOM 1589 C CA . ARG A 1 209 ? 17.672 1.571 -4.158 1.00 93.75 209 ARG A CA 1
ATOM 1590 C C . ARG A 1 209 ? 18.713 2.464 -4.802 1.00 93.75 209 ARG A C 1
ATOM 1592 O O . ARG A 1 209 ? 18.731 2.557 -6.030 1.00 93.75 209 ARG A O 1
ATOM 1599 N N . GLU A 1 210 ? 19.620 3.050 -4.025 1.00 94.25 210 GLU A N 1
ATOM 1600 C CA . GLU A 1 210 ? 20.680 3.900 -4.571 1.00 94.25 210 GLU A CA 1
ATOM 1601 C C . GLU A 1 210 ? 21.549 3.123 -5.579 1.00 94.25 210 GLU A C 1
ATOM 1603 O O . GLU A 1 210 ? 21.856 3.612 -6.673 1.00 94.25 210 GLU A O 1
ATOM 1608 N N . ALA A 1 211 ? 21.903 1.872 -5.266 1.00 95.19 211 ALA A N 1
ATOM 1609 C CA . ALA A 1 211 ? 22.637 1.000 -6.179 1.00 95.19 211 ALA A CA 1
ATOM 1610 C C . ALA A 1 211 ? 21.848 0.719 -7.471 1.00 95.19 211 ALA A C 1
ATOM 1612 O O . ALA A 1 211 ? 22.413 0.735 -8.573 1.00 95.19 211 ALA A O 1
ATOM 1613 N N . THR A 1 212 ? 20.540 0.492 -7.356 1.00 94.94 212 THR A N 1
ATOM 1614 C CA . THR A 1 212 ? 19.640 0.248 -8.490 1.00 94.94 212 THR A CA 1
ATOM 1615 C C . THR A 1 212 ? 19.498 1.488 -9.375 1.00 94.94 212 THR A C 1
ATOM 1617 O O . THR A 1 212 ? 19.628 1.397 -10.602 1.00 94.94 212 THR A O 1
ATOM 1620 N N . GLU A 1 213 ? 19.337 2.668 -8.782 1.00 94.12 213 GLU A N 1
ATOM 1621 C CA . GLU A 1 213 ? 19.270 3.949 -9.486 1.00 94.12 213 GLU A CA 1
ATOM 1622 C C . GLU A 1 213 ? 20.590 4.293 -10.184 1.00 94.12 213 GLU A C 1
ATOM 1624 O O . GLU A 1 213 ? 20.584 4.684 -11.357 1.00 94.12 213 GLU A O 1
ATOM 1629 N N . LYS A 1 214 ? 21.738 4.075 -9.524 1.00 95.12 214 LYS A N 1
ATOM 1630 C CA . LYS A 1 214 ? 23.073 4.236 -10.130 1.00 95.12 214 LYS A CA 1
ATOM 1631 C C . LYS A 1 214 ? 23.231 3.340 -11.359 1.00 95.12 214 LYS A C 1
ATOM 1633 O O . LYS A 1 214 ? 23.630 3.825 -12.424 1.00 95.12 214 LYS A O 1
ATOM 1638 N N . LYS A 1 215 ? 22.854 2.058 -11.261 1.00 94.50 215 LYS A N 1
ATOM 1639 C CA . LYS A 1 215 ? 22.867 1.110 -12.393 1.00 94.50 215 LYS A CA 1
ATOM 1640 C C . LYS A 1 215 ? 21.932 1.563 -13.522 1.00 94.50 215 LYS A C 1
ATOM 1642 O O . LYS A 1 215 ? 22.331 1.562 -14.691 1.00 94.50 215 LYS A O 1
ATOM 1647 N N . ALA A 1 216 ? 20.717 2.008 -13.201 1.00 93.44 216 ALA A N 1
ATOM 1648 C CA . ALA A 1 216 ? 19.755 2.505 -14.185 1.00 93.44 216 ALA A CA 1
ATOM 1649 C C . ALA A 1 216 ? 20.252 3.781 -14.891 1.00 93.44 216 ALA A C 1
ATOM 1651 O O . ALA A 1 216 ? 20.171 3.884 -16.122 1.00 93.44 216 ALA A O 1
ATOM 1652 N N . ARG A 1 217 ? 20.832 4.730 -14.145 1.00 93.19 217 ARG A N 1
ATOM 1653 C CA . ARG A 1 217 ? 21.431 5.963 -14.677 1.00 93.19 217 ARG A CA 1
ATOM 1654 C C . ARG A 1 217 ? 22.616 5.658 -15.590 1.00 93.19 217 ARG A C 1
ATOM 1656 O O . ARG A 1 217 ? 22.685 6.210 -16.691 1.00 93.19 217 ARG A O 1
ATOM 1663 N N . ALA A 1 218 ? 23.500 4.743 -15.192 1.00 93.38 218 ALA A N 1
ATOM 1664 C CA . ALA A 1 218 ? 24.623 4.295 -16.015 1.00 93.38 218 ALA A CA 1
ATOM 1665 C C . ALA A 1 218 ? 24.144 3.641 -17.324 1.00 93.38 218 ALA A C 1
ATOM 1667 O O . ALA A 1 218 ? 24.628 3.990 -18.404 1.00 93.38 218 ALA A O 1
ATOM 1668 N N . LYS A 1 219 ? 23.126 2.769 -17.259 1.00 92.56 219 LYS A N 1
ATOM 1669 C CA . LYS A 1 219 ? 22.513 2.142 -18.443 1.00 92.56 219 LYS A CA 1
ATOM 1670 C C . LYS A 1 219 ? 21.899 3.179 -19.390 1.00 92.56 219 LYS A C 1
ATOM 1672 O O . LYS A 1 219 ? 22.105 3.088 -20.600 1.00 92.56 219 LYS A O 1
ATOM 1677 N N . ARG A 1 220 ? 21.193 4.189 -18.865 1.00 91.94 220 ARG A N 1
ATOM 1678 C CA . ARG A 1 220 ? 20.648 5.306 -19.664 1.00 91.94 220 ARG A CA 1
ATOM 1679 C C . ARG A 1 220 ? 21.760 6.129 -20.324 1.00 91.94 220 ARG A C 1
ATOM 1681 O O . ARG A 1 220 ? 21.657 6.419 -21.513 1.00 91.94 220 ARG A O 1
ATOM 1688 N N . LYS A 1 221 ? 22.837 6.455 -19.597 1.00 92.62 221 LYS A N 1
ATOM 1689 C CA . LYS A 1 221 ? 23.999 7.184 -20.142 1.00 92.62 221 LYS A CA 1
ATOM 1690 C C . LYS A 1 221 ? 24.677 6.394 -21.265 1.00 92.62 221 LYS A C 1
ATOM 1692 O O . LYS A 1 221 ? 24.892 6.945 -22.338 1.00 92.62 221 LYS A O 1
ATOM 1697 N N . ARG A 1 222 ? 24.930 5.095 -21.061 1.00 92.94 222 ARG A N 1
ATOM 1698 C CA . ARG A 1 222 ? 25.510 4.211 -22.085 1.00 92.94 222 ARG A CA 1
ATOM 1699 C C . ARG A 1 222 ? 24.632 4.133 -23.336 1.00 92.94 222 ARG A C 1
ATOM 1701 O O . ARG A 1 222 ? 25.152 4.264 -24.435 1.00 92.94 222 ARG A O 1
ATOM 1708 N N . ARG A 1 223 ? 23.309 3.984 -23.181 1.00 92.00 223 ARG A N 1
ATOM 1709 C CA . ARG A 1 223 ? 22.362 3.995 -24.313 1.00 92.00 223 ARG A CA 1
ATOM 1710 C C . ARG A 1 223 ? 22.407 5.307 -25.099 1.00 92.00 223 ARG A C 1
ATOM 1712 O O . ARG A 1 223 ? 22.433 5.258 -26.321 1.00 92.00 223 ARG A O 1
ATOM 1719 N N . ARG A 1 224 ? 22.462 6.460 -24.418 1.00 92.81 224 ARG A N 1
ATOM 1720 C CA . ARG A 1 224 ? 22.587 7.774 -25.077 1.00 92.81 224 ARG A CA 1
ATOM 1721 C C . ARG A 1 224 ? 23.894 7.911 -25.858 1.00 92.81 224 ARG A C 1
ATOM 1723 O O . ARG A 1 224 ? 23.860 8.386 -26.983 1.00 92.81 224 ARG A O 1
ATOM 1730 N N . ILE A 1 225 ? 25.015 7.463 -25.288 1.00 93.19 225 ILE A N 1
ATOM 1731 C CA . ILE A 1 225 ? 26.320 7.490 -25.968 1.00 93.19 225 ILE A CA 1
ATOM 1732 C C . ILE A 1 225 ? 26.293 6.602 -27.218 1.00 93.19 225 ILE A C 1
ATOM 1734 O O . ILE A 1 225 ? 26.671 7.061 -28.289 1.00 93.19 225 ILE A O 1
ATOM 1738 N N . ILE A 1 226 ? 25.799 5.364 -27.105 1.00 91.12 226 ILE A N 1
ATOM 1739 C CA . ILE A 1 226 ? 25.705 4.440 -28.248 1.00 91.12 226 ILE A CA 1
ATOM 1740 C C . ILE A 1 226 ? 24.811 5.022 -29.351 1.00 91.12 226 ILE A C 1
ATOM 1742 O O . ILE A 1 226 ? 25.199 4.998 -30.513 1.00 91.12 226 ILE A O 1
ATOM 1746 N N . ALA A 1 227 ? 23.649 5.581 -28.997 1.00 89.75 227 ALA A N 1
ATOM 1747 C CA . ALA A 1 227 ? 22.743 6.195 -29.967 1.00 89.75 227 ALA A CA 1
ATOM 1748 C C . ALA A 1 227 ? 23.376 7.403 -30.679 1.00 89.75 227 ALA A C 1
ATOM 1750 O O . ALA A 1 227 ? 23.242 7.527 -31.891 1.00 89.75 227 ALA A O 1
ATOM 1751 N N . ALA A 1 228 ? 24.101 8.259 -29.948 1.00 90.81 228 ALA A N 1
ATOM 1752 C CA . ALA A 1 228 ? 24.800 9.400 -30.535 1.00 90.81 228 ALA A CA 1
ATOM 1753 C C . ALA A 1 228 ? 25.902 8.956 -31.512 1.00 90.81 228 ALA A C 1
ATOM 1755 O O . ALA A 1 228 ? 25.960 9.460 -32.627 1.00 90.81 228 ALA A O 1
ATOM 1756 N N . VAL A 1 229 ? 26.726 7.971 -31.134 1.00 92.00 229 VAL A N 1
ATOM 1757 C CA . VAL A 1 229 ? 27.777 7.427 -32.015 1.00 92.00 229 VAL A CA 1
ATOM 1758 C C . VAL A 1 229 ? 27.174 6.787 -33.267 1.00 92.00 229 VAL A C 1
ATOM 1760 O O . VAL A 1 229 ? 27.645 7.050 -34.370 1.00 92.00 229 VAL A O 1
ATOM 1763 N N . ALA A 1 230 ? 26.108 5.994 -33.121 1.00 89.12 230 ALA A N 1
ATOM 1764 C CA . ALA A 1 230 ? 25.421 5.377 -34.255 1.00 89.12 230 ALA A CA 1
ATOM 1765 C C . ALA A 1 230 ? 24.832 6.424 -35.219 1.00 89.12 230 ALA A C 1
ATOM 1767 O O . ALA A 1 230 ? 24.968 6.275 -36.431 1.00 89.12 230 ALA A O 1
ATOM 1768 N N . ALA A 1 231 ? 24.239 7.503 -34.695 1.00 90.06 231 ALA A N 1
ATOM 1769 C CA . ALA A 1 231 ? 23.721 8.604 -35.507 1.00 90.06 231 ALA A CA 1
ATOM 1770 C C . ALA A 1 231 ? 24.836 9.328 -36.283 1.00 90.06 231 ALA A C 1
ATOM 1772 O O . ALA A 1 231 ? 24.675 9.601 -37.471 1.00 90.06 231 ALA A O 1
ATOM 1773 N N . THR A 1 232 ? 25.986 9.582 -35.648 1.00 88.38 232 THR A N 1
ATOM 1774 C CA . THR A 1 232 ? 27.144 10.193 -36.320 1.00 88.38 232 THR A CA 1
ATOM 1775 C C . THR A 1 232 ? 27.689 9.304 -37.438 1.00 88.38 232 THR A C 1
ATOM 1777 O O . THR A 1 232 ? 27.956 9.796 -38.530 1.00 88.38 232 THR A O 1
ATOM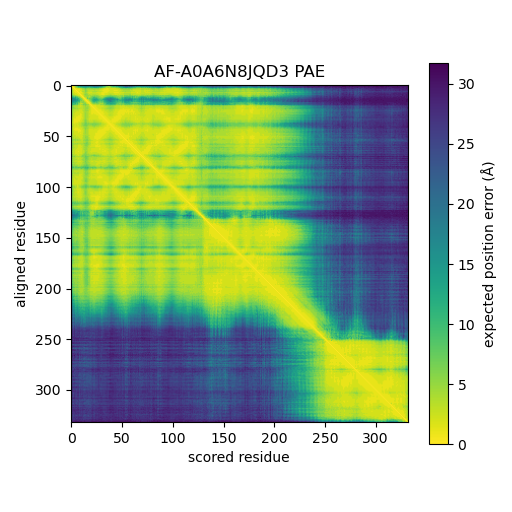 1780 N N . ILE A 1 233 ? 27.822 7.993 -37.201 1.00 89.69 233 ILE A N 1
ATOM 1781 C CA . ILE A 1 233 ? 28.279 7.040 -38.227 1.00 89.69 233 ILE A CA 1
ATOM 1782 C C . ILE A 1 233 ? 27.302 7.011 -39.409 1.00 89.69 233 ILE A C 1
ATOM 1784 O O . ILE A 1 233 ? 27.734 7.088 -40.557 1.00 89.69 233 ILE A O 1
ATOM 1788 N N . ALA A 1 234 ? 25.993 6.960 -39.145 1.00 86.56 234 ALA A N 1
ATOM 1789 C CA . ALA A 1 234 ? 24.975 6.982 -40.194 1.00 86.56 234 ALA A CA 1
ATOM 1790 C C . ALA A 1 234 ? 25.039 8.264 -41.046 1.00 86.56 234 ALA A C 1
ATOM 1792 O O . ALA A 1 234 ? 24.920 8.189 -42.267 1.00 86.56 234 ALA A O 1
ATOM 1793 N N . LEU A 1 235 ? 25.289 9.425 -40.426 1.00 86.69 235 LEU A N 1
ATOM 1794 C CA . LEU A 1 235 ? 25.454 10.693 -41.142 1.00 86.69 235 LEU A CA 1
ATOM 1795 C C . LEU A 1 235 ? 26.682 10.680 -42.064 1.00 86.69 235 LEU A C 1
ATOM 1797 O O . LEU A 1 235 ? 26.583 11.106 -43.210 1.00 86.69 235 LEU A O 1
ATOM 1801 N N . ILE A 1 236 ? 27.821 10.161 -41.592 1.00 83.31 236 ILE A N 1
ATOM 1802 C CA . ILE A 1 236 ? 29.045 10.053 -42.404 1.00 83.31 236 ILE A CA 1
ATOM 1803 C C . ILE A 1 236 ? 28.807 9.151 -43.621 1.00 83.31 236 ILE A C 1
ATOM 1805 O O . ILE A 1 236 ? 29.185 9.515 -44.733 1.00 83.31 236 ILE A O 1
ATOM 1809 N N . ILE A 1 237 ? 28.144 8.007 -43.426 1.00 82.75 237 ILE A N 1
ATOM 1810 C CA . ILE A 1 237 ? 27.797 7.088 -44.520 1.00 82.75 237 ILE A CA 1
ATOM 1811 C C . ILE A 1 237 ? 26.876 7.781 -45.533 1.00 82.75 237 ILE A C 1
ATOM 1813 O O . ILE A 1 237 ? 27.118 7.684 -46.734 1.00 82.75 237 ILE A O 1
ATOM 1817 N N . ALA A 1 238 ? 25.860 8.515 -45.069 1.00 76.94 238 ALA A N 1
ATOM 1818 C CA . ALA A 1 238 ? 24.944 9.241 -45.945 1.00 76.94 238 ALA A CA 1
ATOM 1819 C C . ALA A 1 238 ? 25.665 10.316 -46.778 1.00 76.94 238 ALA A C 1
ATOM 1821 O O . ALA A 1 238 ? 25.482 10.370 -47.991 1.00 76.94 238 ALA A O 1
ATOM 1822 N N . VAL A 1 239 ? 26.533 11.124 -46.157 1.00 77.56 239 VAL A N 1
ATOM 1823 C CA . VAL A 1 239 ? 27.330 12.139 -46.869 1.00 77.56 239 VAL A CA 1
ATOM 1824 C C . VAL A 1 239 ? 28.272 11.482 -47.884 1.00 77.56 239 VAL A C 1
ATOM 1826 O O . VAL A 1 239 ? 28.322 11.906 -49.039 1.00 77.56 239 VAL A O 1
ATOM 1829 N N . GLY A 1 240 ? 28.965 10.405 -47.499 1.00 69.00 240 GLY A N 1
ATOM 1830 C CA . GLY A 1 240 ? 29.824 9.644 -48.411 1.00 69.00 240 GLY A CA 1
ATOM 1831 C C . GLY A 1 240 ? 29.060 9.086 -49.617 1.00 69.00 240 GLY A C 1
ATOM 1832 O O . GLY A 1 240 ? 29.514 9.226 -50.751 1.00 69.00 240 GLY A O 1
ATOM 1833 N N . ALA A 1 241 ? 27.862 8.538 -49.394 1.00 69.38 241 ALA A N 1
ATOM 1834 C CA . ALA A 1 241 ? 26.989 8.057 -50.462 1.00 69.38 241 ALA A CA 1
ATOM 1835 C C . ALA A 1 241 ? 26.532 9.192 -51.396 1.00 69.38 241 ALA A C 1
ATOM 1837 O O . ALA A 1 241 ? 26.557 9.018 -52.612 1.00 69.38 241 ALA A O 1
ATOM 1838 N N . THR A 1 242 ? 26.184 10.374 -50.866 1.00 63.75 242 THR A N 1
ATOM 1839 C CA . THR A 1 242 ? 25.827 11.531 -51.710 1.00 63.75 242 THR A CA 1
ATOM 1840 C C . THR A 1 242 ? 26.992 12.012 -52.576 1.00 63.75 242 THR A C 1
ATOM 1842 O O . THR A 1 242 ? 26.784 12.309 -53.750 1.00 63.75 242 THR A O 1
ATOM 1845 N N . GLY A 1 243 ? 28.220 12.024 -52.044 1.00 62.50 243 GLY A N 1
ATOM 1846 C CA . GLY A 1 243 ? 29.416 12.367 -52.818 1.00 62.50 243 GLY A CA 1
ATOM 1847 C C . GLY A 1 243 ? 29.705 11.357 -53.931 1.00 62.50 243 GLY A C 1
ATOM 1848 O O . GLY A 1 243 ? 30.000 11.752 -55.056 1.00 62.50 243 GLY A O 1
ATOM 1849 N N . ALA A 1 244 ? 29.549 10.060 -53.649 1.00 66.25 244 ALA A N 1
ATOM 1850 C CA . ALA A 1 244 ? 29.708 9.004 -54.649 1.00 66.25 244 ALA A CA 1
ATOM 1851 C C . ALA A 1 244 ? 28.651 9.089 -55.767 1.00 66.25 244 ALA A C 1
ATOM 1853 O O . ALA A 1 244 ? 28.990 8.957 -56.940 1.00 66.25 244 ALA A O 1
ATOM 1854 N N . ILE A 1 245 ? 27.385 9.369 -55.430 1.00 66.81 245 ILE A N 1
ATOM 1855 C CA . ILE A 1 245 ? 26.313 9.562 -56.421 1.00 66.81 245 ILE A CA 1
ATOM 1856 C C . ILE A 1 245 ? 26.590 10.797 -57.287 1.00 66.81 245 ILE A C 1
ATOM 1858 O O . ILE A 1 245 ? 26.466 10.720 -58.505 1.00 66.81 245 ILE A O 1
ATOM 1862 N N . ALA A 1 246 ? 27.004 11.918 -56.688 1.00 63.69 246 ALA A N 1
ATOM 1863 C CA . ALA A 1 246 ? 27.342 13.127 -57.436 1.00 63.69 246 ALA A CA 1
ATOM 1864 C C . ALA A 1 246 ? 28.497 12.891 -58.424 1.00 63.69 246 ALA A C 1
ATOM 1866 O O . ALA A 1 246 ? 28.397 13.326 -59.566 1.00 63.69 246 ALA A O 1
ATOM 1867 N N . ALA A 1 247 ? 29.535 12.148 -58.020 1.00 66.19 247 ALA A N 1
ATOM 1868 C CA . ALA A 1 247 ? 30.656 11.794 -58.892 1.00 66.19 247 ALA A CA 1
ATOM 1869 C C . ALA A 1 247 ? 30.221 10.941 -60.098 1.00 66.19 247 ALA A C 1
ATOM 1871 O O . ALA A 1 247 ? 30.654 11.204 -61.216 1.00 66.19 247 ALA A O 1
ATOM 1872 N N . ILE A 1 248 ? 29.321 9.970 -59.886 1.00 67.88 248 ILE A N 1
ATOM 1873 C CA . ILE A 1 248 ? 28.746 9.146 -60.965 1.00 67.88 248 ILE A CA 1
ATOM 1874 C C . ILE A 1 248 ? 27.907 10.002 -61.923 1.00 67.88 248 ILE A C 1
ATOM 1876 O O . ILE A 1 248 ? 27.974 9.806 -63.131 1.00 67.88 248 ILE A O 1
ATOM 1880 N N . LEU A 1 249 ? 27.125 10.955 -61.404 1.00 66.06 249 LEU A N 1
ATOM 1881 C CA . LEU A 1 249 ? 26.313 11.851 -62.233 1.00 66.06 249 LEU A CA 1
ATOM 1882 C C . LEU A 1 249 ? 27.162 12.870 -63.007 1.00 66.06 249 LEU A C 1
ATOM 1884 O O . LEU A 1 249 ? 26.757 13.286 -64.087 1.00 66.06 249 LEU A O 1
ATOM 1888 N N . SER A 1 250 ? 28.312 13.289 -62.476 1.00 63.72 250 SER A N 1
ATOM 1889 C CA . SER A 1 250 ? 29.234 14.212 -63.153 1.00 63.72 250 SER A CA 1
ATOM 1890 C C . SER A 1 250 ? 30.191 13.532 -64.134 1.00 63.72 250 SER A C 1
ATOM 1892 O O . SER A 1 250 ? 30.994 14.222 -64.757 1.00 63.72 250 SER A O 1
ATOM 1894 N N . ASP A 1 251 ? 30.146 12.204 -64.245 1.00 79.88 251 ASP A N 1
ATOM 1895 C CA . ASP A 1 251 ? 30.991 11.457 -65.170 1.00 79.88 251 ASP A CA 1
ATOM 1896 C C . ASP A 1 251 ? 30.609 11.764 -66.626 1.00 79.88 251 ASP A C 1
ATOM 1898 O O . ASP A 1 251 ? 29.432 11.749 -66.998 1.00 79.88 251 ASP A O 1
ATOM 1902 N N . GLU A 1 252 ? 31.613 12.041 -67.457 1.00 81.25 252 GLU A N 1
ATOM 1903 C CA . GLU A 1 252 ? 31.421 12.407 -68.863 1.00 81.25 252 GLU A CA 1
ATOM 1904 C C . GLU A 1 252 ? 30.726 11.279 -69.646 1.00 81.25 252 GLU A C 1
ATOM 1906 O O . GLU A 1 252 ? 29.830 11.544 -70.449 1.00 81.25 252 GLU A O 1
ATOM 1911 N N . THR A 1 253 ? 31.035 10.016 -69.325 1.00 85.75 253 THR A N 1
ATOM 1912 C CA . THR A 1 253 ? 30.403 8.826 -69.920 1.00 85.75 253 THR A CA 1
ATOM 1913 C C . THR A 1 253 ? 28.930 8.715 -69.527 1.00 85.75 253 THR A C 1
ATOM 1915 O O . THR A 1 253 ? 28.090 8.390 -70.363 1.00 85.75 253 THR A O 1
ATOM 1918 N N . TYR A 1 254 ? 28.583 9.028 -68.270 1.00 86.00 254 TYR A N 1
ATOM 1919 C CA . TYR A 1 254 ? 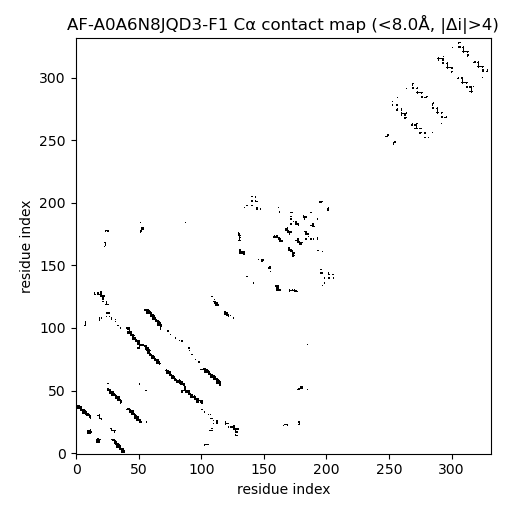27.188 9.054 -67.812 1.00 86.00 254 TYR A CA 1
ATOM 1920 C C . TYR A 1 254 ? 26.374 10.147 -68.515 1.00 86.00 254 TYR A C 1
ATOM 1922 O O . TYR A 1 254 ? 25.243 9.899 -68.935 1.00 86.00 254 TYR A O 1
ATOM 1930 N N . GLN A 1 255 ? 26.935 11.350 -68.664 1.00 86.94 255 GLN A N 1
ATOM 1931 C CA . GLN A 1 255 ? 26.266 12.447 -69.368 1.00 86.94 255 GLN A CA 1
ATOM 1932 C C . GLN A 1 255 ? 26.078 12.132 -70.854 1.00 86.94 255 GLN A C 1
ATOM 1934 O O . GLN A 1 255 ? 24.994 12.350 -71.391 1.00 86.94 255 GLN A O 1
ATOM 1939 N N . ALA A 1 256 ? 27.092 11.553 -71.500 1.00 90.19 256 ALA A N 1
ATOM 1940 C CA . ALA A 1 256 ? 26.997 11.097 -72.882 1.00 90.19 256 ALA A CA 1
ATOM 1941 C C . ALA A 1 256 ? 25.944 9.982 -73.050 1.00 90.19 256 ALA A C 1
ATOM 1943 O O . ALA A 1 256 ? 25.147 10.036 -73.987 1.00 90.19 256 ALA A O 1
ATOM 1944 N N . TYR A 1 257 ? 25.848 9.047 -72.097 1.00 91.56 257 TYR A N 1
ATOM 1945 C CA . TYR A 1 257 ? 24.784 8.036 -72.055 1.00 91.56 257 TYR A CA 1
ATOM 1946 C C . TYR A 1 257 ? 23.385 8.650 -71.920 1.00 91.56 257 TYR A C 1
ATOM 1948 O O . TYR A 1 257 ? 22.471 8.275 -72.653 1.00 91.56 257 TYR A O 1
ATOM 1956 N N . GLN A 1 258 ? 23.201 9.631 -71.032 1.00 91.75 258 GLN A N 1
ATOM 1957 C CA . GLN A 1 258 ? 21.912 10.319 -70.886 1.00 91.75 258 GLN A CA 1
ATOM 1958 C C . GLN A 1 258 ? 21.551 11.163 -72.117 1.00 91.75 258 GLN A C 1
ATOM 1960 O O . GLN A 1 258 ? 20.383 11.240 -72.496 1.00 91.75 258 GLN A O 1
ATOM 1965 N N . ALA A 1 259 ? 22.539 11.771 -72.776 1.00 91.62 259 ALA A N 1
ATOM 1966 C CA . ALA A 1 259 ? 22.326 12.499 -74.023 1.00 91.62 259 ALA A CA 1
ATOM 1967 C C . ALA A 1 259 ? 21.887 11.564 -75.164 1.00 91.62 259 ALA A C 1
ATOM 1969 O O . ALA A 1 259 ? 20.955 11.903 -75.894 1.00 91.62 259 ALA A O 1
ATOM 1970 N N . ALA A 1 260 ? 22.502 10.381 -75.286 1.00 93.19 260 ALA A N 1
ATOM 1971 C CA . ALA A 1 260 ? 22.095 9.349 -76.242 1.00 93.19 260 ALA A CA 1
ATOM 1972 C C . ALA A 1 260 ? 20.658 8.861 -75.978 1.00 93.19 260 ALA A C 1
ATOM 1974 O O . ALA A 1 260 ? 19.845 8.816 -76.898 1.00 93.19 260 ALA A O 1
ATOM 1975 N N . ALA A 1 261 ? 20.311 8.611 -74.711 1.00 94.44 261 ALA A N 1
ATOM 1976 C CA . ALA A 1 261 ? 18.956 8.228 -74.309 1.00 94.44 261 ALA A CA 1
ATOM 1977 C C . ALA A 1 261 ? 17.907 9.301 -74.644 1.00 94.44 261 ALA A C 1
ATOM 1979 O O . ALA A 1 261 ? 16.836 8.984 -75.145 1.00 94.44 261 ALA A O 1
ATOM 1980 N N . SER A 1 262 ? 18.228 10.580 -74.437 1.00 95.31 262 SER A N 1
ATOM 1981 C CA . SER A 1 262 ? 17.344 11.693 -74.809 1.00 95.31 262 SER A CA 1
ATOM 1982 C C . SER A 1 262 ? 17.133 11.796 -76.330 1.00 95.31 262 SER A C 1
ATOM 1984 O O . SER A 1 262 ? 16.034 12.098 -76.802 1.00 95.31 262 SER A O 1
ATOM 1986 N N . LEU A 1 263 ? 18.167 11.511 -77.130 1.00 95.06 263 LEU A N 1
ATOM 1987 C CA . LEU A 1 263 ? 18.045 11.441 -78.592 1.00 95.06 263 LEU A CA 1
ATOM 1988 C C . LEU A 1 263 ? 17.131 10.288 -79.030 1.00 95.06 263 LEU A C 1
ATOM 1990 O O . LEU A 1 263 ? 16.330 10.470 -79.946 1.00 95.06 263 LEU A O 1
ATOM 1994 N N . GLU A 1 264 ? 17.214 9.135 -78.366 1.00 95.81 264 GLU A N 1
ATOM 1995 C CA . GLU A 1 264 ? 16.309 8.002 -78.587 1.00 95.81 264 GLU A CA 1
ATOM 1996 C C . GLU A 1 264 ? 14.860 8.371 -78.231 1.00 95.81 264 GLU A C 1
ATOM 1998 O O . GLU A 1 264 ? 13.972 8.234 -79.074 1.00 95.81 264 GLU A O 1
ATOM 2003 N N . ASP A 1 265 ? 14.631 8.945 -77.045 1.00 93.69 265 ASP A N 1
ATOM 2004 C CA . ASP A 1 265 ? 13.301 9.356 -76.565 1.00 93.69 265 ASP A CA 1
ATOM 2005 C C . ASP A 1 265 ? 12.646 10.418 -77.467 1.00 93.69 265 ASP A C 1
ATOM 2007 O O . ASP A 1 265 ? 11.424 10.470 -77.614 1.00 93.69 265 ASP A O 1
ATOM 2011 N N . THR A 1 266 ? 13.453 11.273 -78.103 1.00 93.88 266 THR A N 1
ATOM 2012 C CA . THR A 1 266 ? 12.983 12.298 -79.053 1.00 93.88 266 THR A CA 1
ATOM 2013 C C . THR A 1 266 ? 12.831 11.779 -80.487 1.00 93.88 266 THR A C 1
ATOM 2015 O O . THR A 1 266 ? 12.467 12.539 -81.388 1.00 93.88 266 THR A O 1
ATOM 2018 N N . GLY A 1 267 ? 13.080 10.487 -80.720 1.00 91.56 267 GLY A N 1
ATOM 2019 C CA . GLY A 1 267 ? 12.913 9.827 -82.014 1.00 91.56 267 GLY A CA 1
ATOM 2020 C C . GLY A 1 267 ? 14.058 10.058 -83.002 1.00 91.56 267 GLY A C 1
ATOM 2021 O O . GLY A 1 267 ? 13.914 9.768 -84.194 1.00 91.56 267 GLY A O 1
ATOM 2022 N N . SER A 1 268 ? 15.195 10.584 -82.539 1.00 95.44 268 SER A N 1
ATOM 2023 C CA . SER A 1 268 ? 16.419 10.783 -83.328 1.00 95.44 268 SER A CA 1
ATOM 2024 C C . SER A 1 268 ? 17.266 9.506 -83.351 1.00 95.44 268 SER A C 1
ATOM 2026 O O . SER A 1 268 ? 18.449 9.520 -83.013 1.00 95.44 268 SER A O 1
ATOM 2028 N N . TYR A 1 269 ? 16.650 8.392 -83.753 1.00 96.12 269 TYR A N 1
ATOM 2029 C CA . TYR A 1 269 ? 17.182 7.039 -83.561 1.00 96.12 269 TYR A CA 1
ATOM 2030 C C . TYR A 1 269 ? 18.561 6.804 -84.190 1.00 96.12 269 TYR A C 1
ATOM 2032 O O . TYR A 1 269 ? 19.430 6.230 -83.548 1.00 96.12 269 TYR A O 1
ATOM 2040 N N . LYS A 1 270 ? 18.821 7.321 -85.397 1.00 96.38 270 LYS A N 1
ATOM 2041 C CA . LYS A 1 270 ? 20.134 7.179 -86.057 1.00 96.38 270 LYS A CA 1
ATOM 2042 C C . LYS A 1 270 ? 21.257 7.847 -85.259 1.00 96.38 270 LYS A C 1
ATOM 2044 O O . LYS A 1 270 ? 22.305 7.263 -85.027 1.00 96.38 270 LYS A O 1
ATOM 2049 N N . THR A 1 271 ? 21.017 9.073 -84.794 1.00 94.62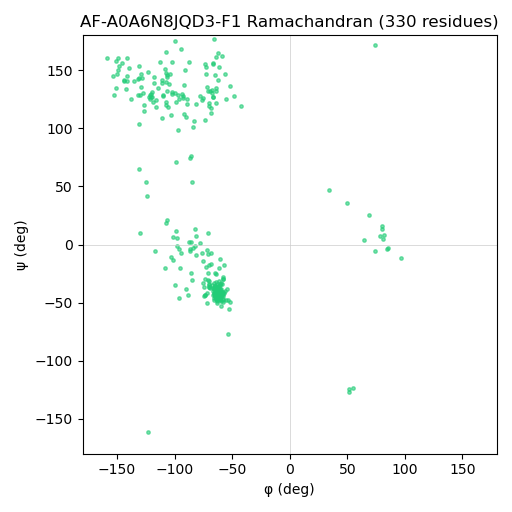 271 THR A N 1
ATOM 2050 C CA . THR A 1 271 ? 21.993 9.812 -83.981 1.00 94.62 271 THR A CA 1
ATOM 2051 C C . THR A 1 271 ? 22.138 9.192 -82.594 1.00 94.62 271 THR A C 1
ATOM 2053 O O . THR A 1 271 ? 23.242 9.154 -82.063 1.00 94.62 271 THR A O 1
ATOM 2056 N N . ALA A 1 272 ? 21.049 8.689 -82.008 1.00 95.25 272 ALA A N 1
ATOM 2057 C CA . ALA A 1 272 ? 21.094 7.964 -80.744 1.00 95.25 272 ALA A CA 1
ATOM 2058 C C . ALA A 1 272 ? 21.928 6.677 -80.855 1.00 95.25 272 ALA A C 1
ATOM 2060 O O . ALA A 1 272 ? 22.791 6.455 -80.009 1.00 95.25 272 ALA A O 1
ATOM 2061 N N . HIS A 1 273 ? 21.742 5.895 -81.927 1.00 96.50 273 HIS A N 1
ATOM 2062 C CA . HIS A 1 273 ? 22.546 4.711 -82.240 1.00 96.50 273 HIS A CA 1
ATOM 2063 C C . HIS A 1 273 ? 24.042 5.036 -82.235 1.00 96.50 273 HIS A C 1
ATOM 2065 O O . HIS A 1 273 ? 24.793 4.435 -81.469 1.00 96.50 273 HIS A O 1
ATOM 2071 N N . ASP A 1 274 ? 24.467 6.031 -83.020 1.00 96.12 274 ASP A N 1
ATOM 2072 C CA . ASP A 1 274 ? 25.887 6.380 -83.140 1.00 96.12 274 ASP A CA 1
ATOM 2073 C C . ASP A 1 274 ? 26.482 6.778 -81.781 1.00 96.12 274 ASP A C 1
ATOM 2075 O O . ASP A 1 274 ? 27.581 6.352 -81.420 1.00 96.12 274 ASP A O 1
ATOM 2079 N N . ARG A 1 275 ? 25.720 7.531 -80.977 1.00 94.69 275 ARG A N 1
ATOM 2080 C CA . ARG A 1 275 ? 26.131 7.911 -79.619 1.00 94.69 275 ARG A CA 1
ATOM 2081 C C . ARG A 1 275 ? 26.214 6.724 -78.670 1.00 94.69 275 ARG A C 1
ATOM 2083 O O . ARG A 1 275 ? 27.126 6.682 -77.852 1.00 94.69 275 ARG A O 1
ATOM 2090 N N . PHE A 1 276 ? 25.313 5.753 -78.769 1.00 96.00 276 PHE A N 1
ATOM 2091 C CA . PHE A 1 276 ? 25.395 4.539 -77.962 1.00 96.00 276 PHE A CA 1
ATOM 2092 C C . PHE A 1 276 ? 26.567 3.635 -78.371 1.00 96.00 276 PHE A C 1
ATOM 2094 O O . PHE A 1 276 ? 27.219 3.065 -77.498 1.00 96.00 276 PHE A O 1
ATOM 2101 N N . ILE A 1 277 ? 26.916 3.568 -79.659 1.00 94.56 277 ILE A N 1
ATOM 2102 C CA . ILE A 1 277 ? 28.112 2.847 -80.125 1.00 94.56 277 ILE A CA 1
ATOM 2103 C C . ILE A 1 277 ? 29.400 3.482 -79.580 1.00 94.56 277 ILE A C 1
ATOM 2105 O O . ILE A 1 277 ? 30.301 2.763 -79.136 1.00 94.56 277 ILE A O 1
ATOM 2109 N N . GLU A 1 278 ? 29.487 4.818 -79.541 1.00 93.69 278 GLU A N 1
ATOM 2110 C CA . GLU A 1 278 ? 30.634 5.539 -78.957 1.00 93.69 278 GLU A CA 1
ATOM 2111 C C . GLU A 1 278 ? 30.871 5.173 -77.477 1.00 93.69 278 GLU A C 1
ATOM 2113 O O . GLU A 1 278 ? 32.017 5.167 -77.016 1.00 93.69 278 GLU A O 1
ATOM 2118 N N . LEU A 1 279 ? 29.807 4.812 -76.750 1.00 92.31 279 LEU A N 1
ATOM 2119 C CA . LEU A 1 279 ? 29.837 4.435 -75.332 1.00 92.31 279 LEU A CA 1
ATOM 2120 C C . LEU A 1 279 ? 30.263 2.981 -75.076 1.00 92.31 279 LEU A C 1
ATOM 2122 O O . LEU A 1 279 ? 30.536 2.625 -73.925 1.00 92.31 279 LEU A O 1
ATOM 2126 N N . LYS A 1 280 ? 30.385 2.156 -76.125 1.00 89.19 280 LYS A N 1
ATOM 2127 C CA . LYS A 1 280 ? 30.851 0.758 -76.057 1.00 89.19 280 LYS A CA 1
ATOM 2128 C C . LYS A 1 280 ? 30.072 -0.057 -75.007 1.00 89.19 280 LYS A C 1
ATOM 2130 O O . LYS A 1 280 ? 28.846 -0.059 -75.006 1.00 89.19 280 LYS A O 1
ATOM 2135 N N . ASP A 1 281 ? 30.779 -0.720 -74.088 1.00 86.31 281 ASP A N 1
ATOM 2136 C CA . ASP A 1 281 ? 30.214 -1.598 -73.055 1.00 86.31 281 ASP A CA 1
ATOM 2137 C C . ASP A 1 281 ? 29.689 -0.835 -71.820 1.00 86.31 281 ASP A C 1
ATOM 2139 O O . ASP A 1 281 ? 29.466 -1.422 -70.757 1.00 86.31 281 ASP A O 1
ATOM 2143 N N . TYR A 1 282 ? 29.529 0.492 -71.896 1.00 88.94 282 TYR A N 1
ATOM 2144 C CA . TYR A 1 282 ? 28.957 1.253 -70.790 1.00 88.94 282 TYR A CA 1
ATOM 2145 C C . TYR A 1 282 ? 27.471 0.908 -70.621 1.00 88.94 282 TYR A C 1
ATOM 2147 O O . TYR A 1 282 ? 26.641 1.247 -71.465 1.00 88.94 282 TYR A O 1
ATOM 2155 N N . ARG A 1 283 ? 27.125 0.269 -69.496 1.00 89.75 283 ARG A N 1
ATOM 2156 C CA . ARG A 1 283 ? 25.760 -0.197 -69.183 1.00 89.75 283 ARG A CA 1
ATOM 2157 C C . ARG A 1 283 ? 25.207 -1.103 -70.295 1.00 89.75 283 ARG A C 1
ATOM 2159 O O . ARG A 1 283 ? 25.807 -2.122 -70.599 1.00 89.75 283 ARG A O 1
ATOM 2166 N N . ASP A 1 284 ? 24.062 -0.747 -70.854 1.00 93.44 284 ASP A N 1
ATOM 2167 C CA . ASP A 1 284 ? 23.307 -1.426 -71.906 1.00 93.44 284 ASP A CA 1
ATOM 2168 C C . ASP A 1 284 ? 23.416 -0.682 -73.250 1.00 93.44 284 ASP A C 1
ATOM 2170 O O . ASP A 1 284 ? 22.572 -0.859 -74.125 1.00 93.44 284 ASP A O 1
ATOM 2174 N N . SER A 1 285 ? 24.443 0.163 -73.438 1.00 95.00 285 SER A N 1
ATOM 2175 C CA . SER A 1 285 ? 24.584 0.988 -74.651 1.00 95.00 285 SER A CA 1
ATOM 2176 C C . SER A 1 285 ? 24.592 0.152 -75.934 1.00 95.00 285 SER A C 1
ATOM 2178 O O . SER A 1 285 ? 23.936 0.525 -76.898 1.00 95.00 285 SER A O 1
ATOM 2180 N N . ALA A 1 286 ? 25.249 -1.012 -75.947 1.00 93.81 286 ALA A N 1
ATOM 2181 C CA . ALA A 1 286 ? 25.243 -1.907 -77.107 1.00 93.81 286 ALA A CA 1
ATOM 2182 C C . ALA A 1 286 ? 23.836 -2.435 -77.459 1.00 93.81 286 ALA A C 1
ATOM 2184 O O . ALA A 1 286 ? 23.500 -2.576 -78.635 1.00 93.81 286 ALA A O 1
ATOM 2185 N N . ASP A 1 287 ? 22.997 -2.700 -76.456 1.00 95.19 287 ASP A N 1
ATOM 2186 C CA . ASP A 1 287 ? 21.619 -3.156 -76.664 1.00 95.19 287 ASP A CA 1
ATOM 2187 C C . ASP A 1 287 ? 20.732 -2.004 -77.146 1.00 95.19 287 ASP A C 1
ATOM 2189 O O . ASP A 1 287 ? 19.985 -2.163 -78.112 1.00 95.19 287 ASP A O 1
ATOM 2193 N N . ARG A 1 288 ? 20.875 -0.818 -76.540 1.00 96.62 288 ARG A N 1
ATOM 2194 C CA . ARG A 1 288 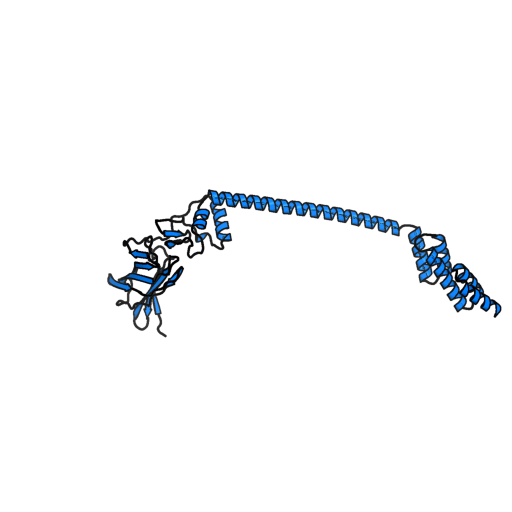? 20.148 0.394 -76.955 1.00 96.62 288 ARG A CA 1
ATOM 2195 C C . ARG A 1 288 ? 20.542 0.875 -78.346 1.00 96.62 288 ARG A C 1
ATOM 2197 O O . ARG A 1 288 ? 19.686 1.365 -79.073 1.00 96.62 288 ARG A O 1
ATOM 2204 N N . ALA A 1 289 ? 21.802 0.702 -78.749 1.00 96.38 289 ALA A N 1
ATOM 2205 C CA . ALA A 1 289 ? 22.231 0.961 -80.119 1.00 96.38 289 ALA A CA 1
ATOM 2206 C C . ALA A 1 289 ? 21.448 0.076 -81.096 1.00 96.38 289 ALA A C 1
ATOM 2208 O O . ALA A 1 289 ? 20.796 0.601 -81.995 1.00 96.38 289 ALA A O 1
ATOM 2209 N N . ARG A 1 290 ? 21.421 -1.246 -80.876 1.00 96.00 290 ARG A N 1
ATOM 2210 C CA . ARG A 1 290 ? 20.672 -2.180 -81.737 1.00 96.00 290 ARG A CA 1
ATOM 2211 C C . ARG A 1 290 ? 19.187 -1.835 -81.819 1.00 96.00 290 ARG A C 1
ATOM 2213 O O . ARG A 1 290 ? 18.621 -1.826 -82.908 1.00 96.00 290 ARG A O 1
ATOM 2220 N N . GLU A 1 291 ? 18.579 -1.474 -80.693 1.00 96.25 291 GLU A N 1
ATOM 2221 C CA . GLU A 1 291 ? 17.183 -1.036 -80.662 1.00 96.25 291 GLU A CA 1
ATOM 2222 C C . GLU A 1 291 ? 16.962 0.277 -81.431 1.00 96.25 291 GLU A C 1
ATOM 2224 O O . GLU A 1 291 ? 16.040 0.379 -82.239 1.00 96.25 291 GLU A O 1
ATOM 2229 N N . CYS A 1 292 ? 17.842 1.268 -81.263 1.00 97.38 292 CYS A N 1
ATOM 2230 C CA . CYS A 1 292 ? 17.808 2.498 -82.052 1.00 97.38 292 CYS A CA 1
ATOM 2231 C C . CYS A 1 292 ? 17.941 2.212 -83.556 1.00 97.38 292 CYS A C 1
ATOM 2233 O O . CYS A 1 292 ? 17.234 2.821 -84.357 1.00 97.38 292 CYS A O 1
ATOM 2235 N N . ALA A 1 293 ? 18.808 1.278 -83.958 1.00 97.25 293 ALA A N 1
ATOM 2236 C CA . ALA A 1 293 ? 18.924 0.864 -85.353 1.00 97.25 293 ALA A CA 1
ATOM 2237 C C . ALA A 1 293 ? 17.614 0.241 -85.865 1.00 97.25 293 ALA A C 1
ATOM 2239 O O . ALA A 1 293 ? 17.123 0.634 -86.924 1.00 97.25 293 ALA A O 1
ATOM 2240 N N . ARG A 1 294 ? 16.977 -0.632 -85.075 1.00 97.12 294 ARG A N 1
ATOM 2241 C CA . ARG A 1 294 ? 15.676 -1.227 -85.410 1.00 97.12 294 ARG A CA 1
ATOM 2242 C C . ARG A 1 294 ? 14.594 -0.158 -85.586 1.00 97.12 294 ARG A C 1
ATOM 2244 O O . ARG A 1 294 ? 13.901 -0.141 -86.600 1.00 97.12 294 ARG A O 1
ATOM 2251 N N . LEU A 1 295 ? 14.481 0.776 -84.642 1.00 96.94 295 LEU A N 1
ATOM 2252 C CA . LEU A 1 295 ? 13.504 1.873 -84.693 1.00 96.94 295 LEU A CA 1
ATOM 2253 C C . LEU A 1 295 ? 13.769 2.843 -85.856 1.00 96.94 295 LEU A C 1
ATOM 2255 O O . LEU A 1 295 ? 12.829 3.351 -86.475 1.00 96.94 295 LEU A O 1
ATOM 2259 N N . ALA A 1 296 ? 15.039 3.100 -86.188 1.00 96.62 296 ALA A N 1
ATOM 2260 C CA . ALA A 1 296 ? 15.406 3.875 -87.370 1.00 96.62 296 ALA A CA 1
ATOM 2261 C C . ALA A 1 296 ? 14.943 3.182 -88.661 1.00 96.62 296 ALA A C 1
ATOM 2263 O O . ALA A 1 296 ? 14.380 3.851 -89.530 1.00 96.62 296 ALA A O 1
ATOM 2264 N N . ALA A 1 297 ? 15.133 1.862 -88.754 1.00 96.50 297 ALA A N 1
ATOM 2265 C CA . ALA A 1 297 ? 14.707 1.055 -89.892 1.00 96.50 297 ALA A CA 1
ATOM 2266 C C . ALA A 1 297 ? 13.181 1.040 -90.053 1.00 96.50 297 ALA A C 1
ATOM 2268 O O . ALA A 1 297 ? 12.673 1.299 -91.142 1.00 96.50 297 ALA A O 1
ATOM 2269 N N . GLU A 1 298 ? 12.440 0.837 -88.961 1.00 96.06 298 GLU A N 1
ATOM 2270 C CA . GLU A 1 298 ? 10.971 0.876 -88.963 1.00 96.06 298 GLU A CA 1
ATOM 2271 C C . GLU A 1 298 ? 10.439 2.237 -89.412 1.00 96.06 298 GLU A C 1
ATOM 2273 O O . GLU A 1 298 ? 9.505 2.322 -90.215 1.00 96.06 298 GLU A O 1
ATOM 2278 N N . ARG A 1 299 ? 11.062 3.322 -88.938 1.00 95.88 299 ARG A N 1
ATOM 2279 C CA . ARG A 1 299 ? 10.699 4.674 -89.360 1.00 95.88 299 ARG A CA 1
ATOM 2280 C C . ARG A 1 299 ? 10.949 4.878 -90.854 1.00 95.88 299 ARG A C 1
ATOM 2282 O O . ARG A 1 299 ? 10.080 5.446 -91.512 1.00 95.88 299 ARG A O 1
ATOM 2289 N N . ALA A 1 300 ? 12.082 4.418 -91.383 1.00 94.88 300 ALA A N 1
ATOM 2290 C CA . ALA A 1 300 ? 12.403 4.495 -92.809 1.00 94.88 300 ALA A CA 1
ATOM 2291 C C . ALA A 1 300 ? 11.412 3.683 -93.664 1.00 94.88 300 ALA A C 1
ATOM 2293 O O . ALA A 1 300 ? 10.808 4.227 -94.590 1.00 94.88 300 ALA A O 1
ATOM 2294 N N . ALA A 1 301 ? 11.130 2.436 -93.277 1.00 94.56 301 ALA A N 1
ATOM 2295 C CA . ALA A 1 301 ? 10.151 1.582 -93.948 1.00 94.56 301 ALA A CA 1
ATOM 2296 C C . ALA A 1 301 ? 8.742 2.202 -93.946 1.00 94.56 301 ALA A C 1
ATOM 2298 O O . ALA A 1 301 ? 8.033 2.140 -94.948 1.00 94.56 301 ALA A O 1
ATOM 2299 N N . SER A 1 302 ? 8.340 2.856 -92.847 1.00 93.69 302 SER A N 1
ATOM 2300 C CA . SER A 1 302 ? 7.020 3.499 -92.734 1.00 93.69 302 SER A CA 1
ATOM 2301 C C . SER A 1 302 ? 6.806 4.669 -93.701 1.00 93.69 302 SER A C 1
ATOM 2303 O O . SER A 1 302 ? 5.664 4.986 -94.034 1.00 93.69 302 SER A O 1
ATOM 2305 N N . VAL A 1 303 ? 7.890 5.308 -94.157 1.00 93.88 303 VAL A N 1
ATOM 2306 C CA . VAL A 1 303 ? 7.850 6.401 -95.142 1.00 93.88 303 VAL A CA 1
ATOM 2307 C C . VAL A 1 303 ? 8.221 5.938 -96.555 1.00 93.88 303 VAL A C 1
ATOM 2309 O O . VAL A 1 303 ? 8.308 6.774 -97.451 1.00 93.88 303 VAL A O 1
ATOM 2312 N N . GLY A 1 304 ? 8.404 4.627 -96.755 1.00 92.06 304 GLY A N 1
ATOM 2313 C CA . GLY A 1 304 ? 8.743 4.014 -98.041 1.00 92.06 304 GLY A CA 1
ATOM 2314 C C . GLY A 1 304 ? 10.230 4.056 -98.409 1.00 92.06 304 GLY A C 1
ATOM 2315 O O . GLY A 1 304 ? 10.577 3.699 -99.524 1.00 92.06 304 GLY A O 1
ATOM 2316 N N . ASP A 1 305 ? 11.127 4.468 -97.507 1.00 95.62 305 ASP A N 1
ATOM 2317 C CA . ASP A 1 305 ? 12.574 4.459 -97.770 1.00 95.62 305 ASP A CA 1
ATOM 2318 C C . ASP A 1 305 ? 13.161 3.076 -97.443 1.00 95.62 305 ASP A C 1
ATOM 2320 O O . ASP A 1 305 ? 13.761 2.853 -96.387 1.00 95.62 305 ASP A O 1
ATOM 2324 N N . TYR A 1 306 ? 12.923 2.110 -98.333 1.00 93.50 306 TYR A N 1
ATOM 2325 C CA . TYR A 1 306 ? 13.326 0.717 -98.119 1.00 93.50 306 TYR A CA 1
ATOM 2326 C C . TYR A 1 306 ? 14.842 0.495 -98.216 1.00 93.50 306 TYR A C 1
ATOM 2328 O O . TYR A 1 306 ? 15.353 -0.420 -97.572 1.00 93.50 306 TYR A O 1
ATOM 2336 N N . ILE A 1 307 ? 15.571 1.361 -98.933 1.00 94.62 307 ILE A N 1
ATOM 2337 C CA . ILE A 1 307 ? 17.045 1.336 -98.999 1.00 94.62 307 ILE A CA 1
ATOM 2338 C C . ILE A 1 307 ? 17.633 1.666 -97.627 1.00 94.62 307 ILE A C 1
ATOM 2340 O O . ILE A 1 307 ? 18.528 0.983 -97.124 1.00 94.62 307 ILE A O 1
ATOM 2344 N N . ASP A 1 308 ? 17.133 2.728 -96.998 1.00 93.69 308 ASP A N 1
ATOM 2345 C CA . ASP A 1 308 ? 17.579 3.106 -95.667 1.00 93.69 308 ASP A CA 1
ATOM 2346 C C . ASP A 1 308 ? 17.092 2.099 -94.610 1.00 93.69 308 ASP A C 1
ATOM 2348 O O . ASP A 1 308 ? 17.857 1.761 -93.705 1.00 93.69 308 ASP A O 1
ATOM 2352 N N . ALA A 1 309 ? 15.882 1.547 -94.757 1.00 94.31 309 ALA A N 1
ATOM 2353 C CA . ALA A 1 309 ? 15.363 0.503 -93.874 1.00 94.31 309 ALA A CA 1
ATOM 2354 C C . ALA A 1 309 ? 16.220 -0.774 -93.888 1.00 94.31 309 ALA A C 1
ATOM 2356 O O . ALA A 1 309 ? 16.593 -1.259 -92.820 1.00 94.31 309 ALA A O 1
ATOM 2357 N N . GLU A 1 310 ? 16.584 -1.292 -95.067 1.00 96.50 310 GLU A N 1
ATOM 2358 C CA . GLU A 1 310 ? 17.448 -2.475 -95.201 1.00 96.50 310 GLU A CA 1
ATOM 2359 C C . GLU A 1 310 ? 18.772 -2.277 -94.450 1.00 96.50 310 GLU A C 1
ATOM 2361 O O . GLU A 1 310 ? 19.189 -3.132 -93.663 1.00 96.50 310 GLU A O 1
ATOM 2366 N N . ARG A 1 311 ? 19.419 -1.122 -94.647 1.00 96.12 311 ARG A N 1
ATOM 2367 C CA . ARG A 1 311 ? 20.684 -0.805 -93.977 1.00 96.12 311 ARG A CA 1
ATOM 2368 C C . ARG A 1 311 ? 20.545 -0.844 -92.457 1.00 96.12 311 ARG A C 1
ATOM 2370 O O . ARG A 1 311 ? 21.362 -1.468 -91.787 1.00 96.12 311 ARG A O 1
ATOM 2377 N N . TRP A 1 312 ? 19.530 -0.177 -91.912 1.00 96.38 312 TRP A N 1
ATOM 2378 C CA . TRP A 1 312 ? 19.359 -0.063 -90.464 1.00 96.38 312 TRP A CA 1
ATOM 2379 C C . TRP A 1 312 ? 18.870 -1.362 -89.809 1.00 96.38 312 TRP A C 1
ATOM 2381 O O . TRP A 1 312 ? 19.273 -1.643 -88.682 1.00 96.38 312 TRP A O 1
ATOM 2391 N N . TYR A 1 313 ? 18.102 -2.207 -90.508 1.00 96.88 313 TYR A N 1
ATOM 2392 C CA . TYR A 1 313 ? 17.822 -3.567 -90.030 1.00 96.88 313 TYR A CA 1
ATOM 2393 C C . TYR A 1 313 ? 19.094 -4.420 -89.967 1.00 96.88 313 TYR A C 1
ATOM 2395 O O . TYR A 1 313 ? 19.261 -5.192 -89.023 1.00 96.88 313 TYR A O 1
ATOM 2403 N N . GLY A 1 314 ? 20.029 -4.229 -90.904 1.00 94.88 314 GLY A N 1
ATOM 2404 C CA . GLY A 1 314 ? 21.356 -4.846 -90.849 1.00 94.88 314 GLY A CA 1
ATOM 2405 C C . GLY A 1 314 ? 22.157 -4.436 -89.610 1.00 94.88 314 GLY A C 1
ATOM 2406 O O . GLY A 1 314 ? 22.675 -5.301 -88.907 1.00 94.88 314 GLY A O 1
ATOM 2407 N N . GLU A 1 315 ? 22.200 -3.137 -89.297 1.00 94.12 315 GLU A N 1
ATOM 2408 C CA . GLU A 1 315 ? 22.858 -2.615 -88.082 1.00 94.12 315 GLU A CA 1
ATOM 2409 C C . GLU A 1 315 ? 22.175 -3.102 -86.787 1.00 94.12 315 GLU A C 1
ATOM 2411 O O . GLU A 1 315 ? 22.836 -3.345 -85.777 1.00 94.12 315 GLU A O 1
ATOM 2416 N N . ALA A 1 316 ? 20.855 -3.318 -86.813 1.00 94.38 316 ALA A N 1
ATOM 2417 C CA . ALA A 1 316 ? 20.114 -3.910 -85.696 1.00 94.38 316 ALA A CA 1
ATOM 2418 C C . ALA A 1 316 ? 20.374 -5.421 -85.520 1.00 94.38 316 ALA A C 1
ATOM 2420 O O . ALA A 1 316 ? 20.129 -5.972 -84.444 1.00 94.38 316 ALA A O 1
ATOM 2421 N N . GLY A 1 317 ? 20.883 -6.096 -86.559 1.00 94.00 317 GLY A N 1
ATOM 2422 C CA . GLY A 1 317 ? 21.018 -7.554 -86.620 1.00 94.00 317 GLY A CA 1
ATOM 2423 C C . GLY A 1 317 ? 19.719 -8.290 -86.980 1.00 94.00 317 GLY A C 1
ATOM 2424 O O . GLY A 1 317 ? 19.632 -9.505 -86.793 1.00 94.00 317 GLY A O 1
ATOM 2425 N N . GLU A 1 318 ? 18.718 -7.582 -87.505 1.00 94.50 318 GLU A N 1
ATOM 2426 C CA . GLU A 1 318 ? 17.390 -8.102 -87.848 1.00 94.50 318 GLU A CA 1
ATOM 2427 C C . GLU A 1 318 ? 17.372 -8.684 -89.268 1.00 94.50 318 GLU A C 1
ATOM 2429 O O . GLU A 1 318 ? 16.857 -8.092 -90.217 1.00 94.50 318 GLU A O 1
ATOM 2434 N N . THR A 1 319 ? 17.977 -9.863 -89.426 1.00 93.12 319 THR A N 1
ATOM 2435 C CA . THR A 1 319 ? 18.225 -10.473 -90.748 1.00 93.12 319 THR A CA 1
ATOM 2436 C C . THR A 1 319 ? 16.967 -10.766 -91.576 1.00 93.12 319 THR A C 1
ATOM 2438 O O . THR A 1 319 ? 17.014 -10.649 -92.799 1.00 93.12 319 THR A O 1
ATOM 2441 N N . GLU A 1 320 ? 15.847 -11.124 -90.944 1.00 94.69 320 GLU A N 1
ATOM 2442 C CA . GLU A 1 320 ? 14.581 -11.392 -91.644 1.00 94.69 320 GLU A CA 1
ATOM 2443 C C . GLU A 1 320 ? 13.965 -10.088 -92.174 1.00 94.69 320 GLU A C 1
ATOM 2445 O O . GLU A 1 320 ? 13.695 -9.972 -93.369 1.00 94.69 320 GLU A O 1
ATOM 2450 N N . LEU A 1 321 ? 13.848 -9.068 -91.316 1.00 93.69 321 LEU A N 1
ATOM 2451 C CA . LEU A 1 321 ? 13.317 -7.750 -91.687 1.00 93.69 321 LEU A CA 1
ATOM 2452 C C . LEU A 1 321 ? 14.197 -7.044 -92.728 1.00 93.69 321 LEU A C 1
ATOM 2454 O O . LEU A 1 321 ? 13.690 -6.358 -93.616 1.00 93.69 321 LEU A O 1
ATOM 2458 N N . GLN A 1 322 ? 15.513 -7.253 -92.666 1.00 94.75 322 GLN A N 1
ATOM 2459 C CA . GLN A 1 322 ? 16.445 -6.769 -93.678 1.00 94.75 322 GLN A CA 1
ATOM 2460 C C . GLN A 1 322 ? 16.140 -7.362 -95.064 1.00 94.75 322 GLN A C 1
ATOM 2462 O O . GLN A 1 322 ? 16.071 -6.621 -96.043 1.00 94.75 322 GLN A O 1
ATOM 2467 N N . GLN A 1 323 ? 15.918 -8.678 -95.159 1.00 93.00 323 GLN A N 1
ATOM 2468 C CA . GLN A 1 323 ? 15.574 -9.340 -96.425 1.00 93.00 323 GLN A CA 1
ATOM 2469 C C . GLN A 1 323 ? 14.211 -8.892 -96.960 1.00 93.00 323 GLN A C 1
ATOM 2471 O O . GLN A 1 323 ? 14.041 -8.735 -98.170 1.00 93.00 323 GLN A O 1
ATOM 2476 N N . GLU A 1 324 ? 13.243 -8.667 -96.070 1.00 92.62 324 GLU A N 1
ATOM 2477 C CA . GLU A 1 324 ? 11.934 -8.132 -96.445 1.00 92.62 324 GLU A CA 1
ATOM 2478 C C . GLU A 1 324 ? 12.041 -6.719 -97.025 1.00 92.62 324 GLU A C 1
ATOM 2480 O O . GLU A 1 324 ? 11.461 -6.453 -98.080 1.00 92.62 324 GLU A O 1
ATOM 2485 N N . ALA A 1 325 ? 12.815 -5.833 -96.389 1.00 91.38 325 ALA A N 1
ATOM 2486 C CA . ALA A 1 325 ? 13.077 -4.492 -96.905 1.00 91.38 325 ALA A CA 1
ATOM 2487 C C . ALA A 1 325 ? 13.776 -4.543 -98.275 1.00 91.38 325 ALA A C 1
ATOM 2489 O O . ALA A 1 325 ? 13.325 -3.875 -99.205 1.00 91.38 325 ALA A O 1
ATOM 2490 N N . ALA A 1 326 ? 14.788 -5.402 -98.444 1.00 91.50 326 ALA A N 1
ATOM 2491 C CA . ALA A 1 326 ? 15.471 -5.600 -99.725 1.00 91.50 326 ALA A CA 1
ATOM 2492 C C . ALA A 1 326 ? 14.506 -6.039 -100.843 1.00 91.50 326 ALA A C 1
ATOM 2494 O O . ALA A 1 326 ? 14.526 -5.502 -101.949 1.00 91.50 326 ALA A O 1
ATOM 2495 N N . ALA A 1 327 ? 13.583 -6.955 -100.539 1.00 91.75 327 ALA A N 1
ATOM 2496 C CA . ALA A 1 327 ? 12.573 -7.414 -101.493 1.00 91.75 327 ALA A CA 1
ATOM 2497 C C . ALA A 1 327 ? 11.528 -6.342 -101.863 1.00 91.75 327 ALA A C 1
ATOM 2499 O O . ALA A 1 327 ? 10.791 -6.521 -102.839 1.00 91.75 327 ALA A O 1
ATOM 2500 N N . MET A 1 328 ? 11.408 -5.266 -101.078 1.00 90.62 328 MET A N 1
ATOM 2501 C CA . MET A 1 328 ? 10.564 -4.112 -101.399 1.00 90.62 328 MET A CA 1
ATOM 2502 C C . MET A 1 328 ? 11.281 -3.106 -102.305 1.00 90.62 328 MET A C 1
ATOM 2504 O O . MET A 1 328 ? 10.613 -2.512 -103.145 1.00 90.62 328 MET A O 1
ATOM 2508 N N . ILE A 1 329 ? 12.613 -2.989 -102.214 1.00 89.06 329 ILE A N 1
ATOM 2509 C CA . ILE A 1 329 ? 13.431 -2.166 -103.127 1.00 89.06 329 ILE A CA 1
ATOM 2510 C C . ILE A 1 329 ? 13.278 -2.657 -104.574 1.00 89.06 329 ILE A C 1
ATOM 2512 O O . ILE A 1 329 ? 13.069 -1.857 -105.476 1.00 89.06 329 ILE A O 1
ATOM 2516 N N . ASP A 1 330 ? 13.304 -3.975 -104.795 1.00 79.44 330 ASP A N 1
ATOM 2517 C CA . ASP A 1 330 ? 13.179 -4.580 -106.133 1.00 79.44 330 ASP A CA 1
ATOM 2518 C C . ASP A 1 330 ? 11.780 -4.418 -106.773 1.00 79.44 330 ASP A C 1
ATOM 2520 O O . ASP A 1 330 ? 11.569 -4.819 -107.923 1.00 79.44 330 ASP A O 1
ATOM 2524 N N . LYS A 1 331 ? 10.796 -3.891 -106.028 1.00 72.25 331 LYS A N 1
ATOM 2525 C CA . LYS A 1 331 ? 9.404 -3.702 -106.477 1.00 72.25 331 LYS A CA 1
ATOM 2526 C C . LYS A 1 331 ? 9.055 -2.255 -106.839 1.00 72.25 331 LYS A C 1
ATOM 2528 O O . LYS A 1 331 ? 7.966 -2.054 -107.385 1.00 72.25 331 LYS A O 1
ATOM 2533 N N . GLU A 1 332 ? 9.918 -1.291 -106.527 1.00 58.00 332 GLU A N 1
ATOM 2534 C CA . GLU A 1 332 ? 9.798 0.121 -106.933 1.00 58.00 332 GLU A CA 1
ATOM 2535 C C . GLU A 1 332 ? 10.487 0.390 -108.280 1.00 58.00 332 GLU A C 1
ATOM 2537 O O . GLU A 1 332 ? 9.922 1.189 -109.066 1.00 58.00 332 GLU A O 1
#

Radius of gyration: 50.32 Å; Cα contacts (8 Å, |Δi|>4): 580; chains: 1; bounding box: 72×38×145 Å

Sequence (332 aa):
MAKYKVIFRSDNKNADTAPGWEPGCPVLINAVQVSRNTETGQCYLQLKLSNLTDVVIGRFALRAEVTYADGSTEAVELKPLDSDIQPGRVYRPDAVLLTGSDVRHVTARIASATYGNEQWMSAGKVCANTAGGPLDLDQATTAERDRLLADLGKSPEKYRHHMVQGGDWWICSCGMPNVRKDQCICGLARKAVEQLEDEGYLNAAAAEREATEKKARAKRKRRRIIAAVAATIALIIAVGATGAIAAILSDETYQAYQAAASLEDTGSYKTAHDRFIELKDYRDSADRARECARLAAERAASVGDYIDAERWYGEAGETELQQEAAAMIDKE

Nearest PDB structures (foldseek):
  1tza-assembly1_A  TM=4.634E-01  e=6.996E-03  Shewanella oneidensis MR-1
  8jbb-assembly1_B  TM=5.225E-01  e=1.012E+00  Thermus thermophilus HB8
  2vot-assembly1_A  TM=5.109E-01  e=6.841E-01  Bacteroides thetaiotaomicron VPI-5482
  2vqu-assembly1_A  TM=5.108E-01  e=2.092E+00  Bacteroides thetaiotaomicron
  2wbk-assembly1_A  TM=3.322E-01  e=5.471E-01  Bacteroides thetaiotaomicron VPI-5482

Organism: NCBI:txid580026

pLDDT: mean 90.84, std 8.94, range [54.62, 97.81]

Secondary structure (DSSP, 8-state):
---EEEEEEEETT-GGG---B-TT-SEEEEEEEEEEETTT--EEEEEEEEE-SSS-EEEEEEEEEEEETTS-EEEEEE--S---B-TT-EE-PPPEEPS-S-EEEEEEEEEEEEETTEEEE--S--BS--S-SBP---HHHHHHHHHHHHHTT--GGG--B--EE-SSEEE-TTS-EEES-SB-TTS-BHHHHHHTT-HHHHHHHHHHHHHHHHHHHHHHHHHHHHHHHHHHHHHHHHHHHHHHHHHHHT-HHHHHHHHHHHHHHTT-HHHHHHHHHHTTTSTTHHHHHHHHHHHHHHHHHHTT-HHHHHHHHHHHT-HHHHHHHHHHHTT-

Solvent-accessible surface area (backbone atoms only — not comparable to full-atom values): 17466 Å² total; per-residue (Å²): 129,91,53,71,43,78,70,43,78,29,31,68,84,42,69,94,50,26,53,34,52,38,92,66,54,48,63,43,55,47,32,45,36,30,35,27,34,72,85,77,53,51,20,30,43,39,50,35,34,32,30,31,28,76,50,42,34,36,26,40,32,36,45,31,45,37,32,34,76,88,70,50,72,49,80,47,78,47,68,50,72,82,52,60,29,45,50,64,32,75,44,64,66,81,68,41,78,48,96,63,65,56,66,69,47,74,50,53,46,68,49,32,38,35,34,76,98,46,77,48,70,58,88,80,62,70,35,58,68,56,48,41,60,77,55,87,69,57,73,67,44,44,56,42,37,42,48,55,32,43,76,72,75,39,65,51,85,57,46,52,23,33,66,40,77,59,91,61,24,36,21,41,32,68,34,49,64,28,20,76,50,60,62,44,91,90,67,54,36,51,68,57,54,54,45,66,70,32,63,69,54,31,49,50,52,48,51,53,48,53,53,48,49,51,52,51,51,51,52,51,51,52,52,52,52,52,52,52,53,52,51,52,51,52,50,52,53,51,53,52,50,52,53,54,51,49,54,54,64,68,30,68,67,49,46,50,50,53,51,21,50,51,29,41,77,72,66,41,16,64,64,14,18,56,46,17,54,76,50,40,83,53,84,60,21,59,59,51,17,26,49,20,22,40,54,38,11,53,55,28,45,74,74,68,38,25,70,60,13,21,54,24,15,53,69,34,65,37,65,66,62,17,52,52,24,48,62,50,51,80,72,112

Mean predicted aligned error: 13.39 Å

Foldseek 3Di:
DFDKDWPDKAAPVDLVRHLFDDPQDQKGFGMWTWIARPVPLWIWIKTKMWGQEQFWFQWFKKWKWWAFPVRDIDIDIDIDRGQRHHHGHMGIDDIDTDPDRGTDHMHMDIQKTDTDPDIDGDPPDGDSFLFADFQDDDPQLLVLLCVVCVVVVHHVVQQGGQKADDDQWIAGSNSAIHGNDQAGSVGDGVVNSVLSNDSVNSVVSVVVVVVVVVVVVVVVVVVVVVVVVVVVVVVVVVVVVVVVVVVCCPDPLNVLLVVLVVCVVVLVLVVSLVSLVVSPVDPCSLVSNLVSLQSQLVVCVVVVNLVSNLVSCVSNVVVVSNVVSVVSVVVD